Protein 6VH6 (pdb70)

B-factor: mean 23.19, std 15.17, range [7.96, 143.19]

Nearest PDB structures (foldseek):
  6npp-assembly1_B  TM=1.007E+00  e=9.988E-30  Human herpesvirus 4 strain B95-8
  5t7x-assembly1_A  TM=9.954E-01  e=1.653E-27  Human herpesvirus 4 strain B95-8
  6pw2-assembly1_A  TM=9.905E-01  e=1.150E-26  Human herpesvirus 4 strain B95-8
  7u1t-assembly1_C  TM=9.804E-01  e=1.432E-25  Human herpesvirus 4 strain B95-8
  8dlf-assembly1_D  TM=9.281E-01  e=2.805E-24  Human herpesvirus 4 strain B95-8

Secondary structure (DSSP, 8-state):
----TTS---HHHHHHHHHHHHHTT-------SS--EEEEEEEEES-HHHHHHHHHHHHHH-TT-EEPPPEEEEPSSSPPP-SS-GGG-EEEEEEEEEEES-HHHHHHHHHHHHHHHTTS-TTGGGEEEEEEEEEEEE---/--HHHHHHHHHHHHHHTT-------SS--EEEEEEEEES-HHHHHHHHHHHHHH-TT-EEPPPEEEEP-PPSSS-PPPPTT-EEEEEEEEEEES-HHHHHHHHHHHHHHHTTS-TTGGGEEEEEEEEEEEE---

InterPro domains:
  IPR004186 Epstein Barr virus nuclear antigen-1, DNA-binding [PF02905] (461-606)
  IPR035975 E2/EBNA1, C-terminal [SSF54957] (461-607)
  IPR037007 Epstein Barr virus nuclear antigen-1, DNA-binding domain superfamily [G3DSA:3.30.70.390] (459-607)

Foldseek 3Di:
DDADPPGHDDLLQVLLVLLLVLCVVDPDDFADPVRFQWKKKKKKFFAPVLVVSNVSSCVVNDVQKDKDDKDFDADDPPGDDDPDDRRPDTDRMIIMMITTHDQVVNVSSQVSLQVVQCPPDGPSNVMHMDMDGDPVTDDDD/DCCLLQVLLVLLLVLLVVDDDDFADPVRFQWKKKKKKFFALVLQVSNVSSCVVNPVQKDKDRKDFDADDADDDDDDGDDRPHTDRMIIMMITTRDLVVRVSSQVSLQVRQCVDDGPSNVMHMDMGGDPVTDPDD

Organism: Epstein-Barr virus (strain B95-8) (NCBI:txid10377)

CATH classification: 3.30.70.390

Solvent-accessible surface area: 12860 Å² total; per-residue (Å²): 155,138,112,22,182,74,50,74,32,63,144,30,63,59,9,1,88,19,0,100,66,36,5,68,190,40,175,40,119,61,72,47,154,130,20,64,10,36,0,0,0,0,0,8,12,29,41,134,94,8,0,90,18,0,24,86,0,0,10,90,10,0,83,59,0,3,0,0,20,36,15,99,0,0,47,2,173,85,38,19,139,32,147,64,38,17,7,0,51,62,4,155,40,13,0,0,0,0,0,1,5,13,98,78,2,0,62,21,0,24,62,5,0,91,66,14,7,137,102,63,103,70,58,21,51,85,10,10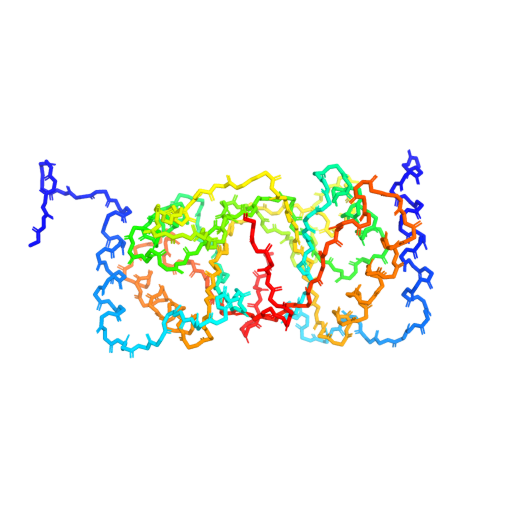8,8,1,8,0,27,4,76,94,8,4,90,13,75,136,62,86,133,33,75,102,38,0,97,20,0,101,42,43,4,69,177,38,164,45,124,60,68,50,149,136,27,65,14,55,0,0,0,0,0,8,12,29,35,120,96,12,0,82,26,6,14,42,0,0,3,59,6,0,83,57,0,24,0,0,21,39,13,75,0,0,51,1,96,36,133,60,152,41,123,74,17,35,16,57,135,77,3,152,38,5,0,0,0,0,0,0,23,16,80,100,3,0,63,27,0,25,64,5,0,90,67,20,8,141,97,93,110,70,61,35,50,83,10,113,8,2,0,0,30,6,91,91,6,2,77,18,74

Radius of gyration: 19.06 Å; Cα contacts (8 Å, |Δi|>4): 683; chains: 2; bounding box: 33×53×49 Å

Sequence (275 aa):
SHMGQGGSSNPKFEENIAEGLRALLARSHVERTTDEGTWVAGVVFVYGGSKTSSLYNLRRRGTALAIPQCRLTPLSRLPFGMAPGPGPQPGPLRESIVCYFMMVFLLQTHIFAEVLKDAIKDLVMTKPAPTCNIRRVVTVCSSFDDGVDLPSNPKFENIAEGLLRALLARSHVERTTDEGTWVAGVVFVYGGSKTTSLLYNLRRGTALAIPQCRLTPLSRRLPFGMAPGPGPQPGPLRESIVCYFMMVFLQTHIFAEEVLKDAIKDLVMMTKPAPTCNIRRVTVCCSSFDDGVDLP

Structure (mmCIF, N/CA/C/O backbone):
data_6VH6
#
_entry.id   6VH6
#
_cell.length_a   59.516
_cell.length_b   68.344
_cell.length_c   69.687
_cell.angle_alpha   90.000
_cell.angle_beta   90.000
_cell.angle_gamma   90.000
#
_symmetry.space_group_name_H-M   'P 21 21 21'
#
loop_
_entity.id
_entity.type
_entity.pdbx_description
1 polymer 'Epstein-Barr nuclear antigen 1'
2 non-polymer 4-hydroxy-6-methyl-2H-1-benzopyran-2-one
3 water water
#
loop_
_atom_site.group_PDB
_atom_site.id
_atom_site.type_symbol
_atom_site.label_atom_id
_atom_site.label_alt_id
_atom_site.label_comp_id
_atom_site.label_asym_id
_atom_site.label_entity_id
_atom_site.label_seq_id
_atom_site.pdbx_PDB_ins_code
_atom_site.Cartn_x
_atom_site.Cartn_y
_atom_site.Cartn_z
_atom_site.occupancy
_atom_site.B_iso_or_equiv
_atom_site.auth_seq_id
_atom_site.auth_comp_id
_atom_site.auth_asym_id
_atom_site.auth_atom_id
_atom_site.pdbx_PDB_model_num
ATOM 1 N N . SER A 1 2 ? -8.07800 9.63000 21.20400 1.000 33.16000 467 SER A N 1
ATOM 2 C CA . SER A 1 2 ? -8.51600 8.74300 20.12400 1.000 39.81000 467 SER A CA 1
ATOM 3 C C . SER A 1 2 ? -10.04100 8.71600 20.03900 1.000 54.62000 467 SER A C 1
ATOM 4 O O . SER A 1 2 ? -10.73000 9.06000 21.00300 1.000 55.92000 467 SER A O 1
ATOM 11 N N . HIS A 1 3 ? -10.57200 8.28800 18.89300 1.000 77.10661 468 HIS A N 1
ATOM 12 C CA . HIS A 1 3 ? -12.01700 8.29600 18.69900 1.000 51.75357 468 HIS A CA 1
ATOM 13 C C . HIS A 1 3 ? -12.69200 7.26300 19.59500 1.000 50.10864 468 HIS A C 1
ATOM 14 O O . HIS A 1 3 ? -12.16400 6.16900 19.81300 1.000 29.89569 468 HIS A O 1
ATOM 28 N N . MET A 1 4 ? -13.88500 7.60600 20.08300 1.000 40.24167 469 MET A N 1
ATOM 29 C CA . MET A 1 4 ? -14.67800 6.73200 20.93500 1.000 43.99212 469 MET A CA 1
ATOM 30 C C . MET A 1 4 ? -16.10400 6.69500 20.40400 1.000 33.63298 469 MET A C 1
ATOM 31 O O . MET A 1 4 ? -16.72000 7.74000 20.18200 1.000 28.65344 469 MET A O 1
ATOM 45 N N . GLY A 1 5 ? -16.61400 5.49700 20.17000 1.000 21.78945 470 GLY A N 1
ATOM 46 C CA . GLY A 1 5 ? -17.97300 5.33100 19.70600 1.000 20.04714 470 GLY A CA 1
ATOM 47 C C . GLY A 1 5 ? -18.99800 5.62300 20.79900 1.000 18.28114 470 GLY A C 1
ATOM 48 O O . GLY A 1 5 ? -18.68400 5.89200 21.95700 1.000 20.25506 470 GLY A O 1
ATOM 52 N N . GLN A 1 6 ? -20.26300 5.49800 20.40900 1.000 18.58118 471 GLN A N 1
ATOM 53 C CA . GLN A 1 6 ? -21.37100 5.80600 21.30400 1.000 20.81565 471 GLN A CA 1
ATOM 54 C C . GLN A 1 6 ? -21.28000 4.96000 22.56000 1.000 18.13639 471 GLN A C 1
ATOM 55 O O . GLN A 1 6 ? -21.10700 3.74300 22.50700 1.000 17.24154 471 GLN A O 1
ATOM 69 N N . GLY A 1 7 ? -21.40100 5.61200 23.69800 1.000 17.43630 472 GLY A N 1
ATOM 70 C CA . GLY A 1 7 ? -21.35100 4.86700 24.92800 1.000 17.28102 472 GLY A CA 1
ATOM 71 C C . GLY A 1 7 ? -19.96800 4.49900 25.40800 1.000 17.67317 472 GLY A C 1
ATOM 72 O O . GLY A 1 7 ? -19.85300 3.75100 26.38200 1.000 20.12610 472 GLY A O 1
ATOM 76 N N . GLY A 1 8 ? -18.91000 4.97700 24.75900 1.000 18.23377 473 GLY A N 1
ATOM 77 C CA . GLY A 1 8 ? -17.58400 4.82700 25.32200 1.000 19.58130 473 GLY A CA 1
ATOM 78 C C . GLY A 1 8 ? -16.86000 3.56500 24.92300 1.000 25.36620 473 GLY A C 1
ATOM 79 O O . GLY A 1 8 ? -15.96500 3.11700 25.65400 1.000 25.23987 473 GLY A O 1
ATOM 83 N N A SER A 1 9 ? -17.22000 2.96700 23.79800 0.630 21.69734 474 SER A N 1
ATOM 84 N N B SER A 1 9 ? -17.21400 2.97500 23.78800 0.370 25.53990 474 SER A N 1
ATOM 85 C CA A SER A 1 9 ? -16.54100 1.76800 23.33700 0.630 28.50605 474 SER A CA 1
ATOM 86 C CA B SER A 1 9 ? -16.57300 1.75300 23.33200 0.370 29.59565 474 SER A CA 1
ATOM 87 C C A SER A 1 9 ? -16.53700 1.76100 21.81900 0.630 23.11067 474 SER A C 1
ATOM 88 C C B SER A 1 9 ? -16.55100 1.75000 21.81300 0.370 23.73706 474 SER A C 1
ATOM 89 O O A SER A 1 9 ? -17.35100 2.42100 21.17100 0.630 21.57364 474 SER A O 1
ATOM 90 O O B SER A 1 9 ? -17.36500 2.40400 21.15600 0.370 19.91555 474 SER A O 1
ATOM 105 N N . ASN A 1 10 ? -15.60200 1.00600 21.26200 1.000 20.46035 475 ASN A N 1
ATOM 106 C CA . ASN A 1 10 ? -15.52900 0.76300 19.83000 1.000 18.79962 475 ASN A CA 1
ATOM 107 C C . ASN A 1 10 ? -15.70900 -0.72200 19.54700 1.000 18.61802 475 ASN A C 1
ATOM 108 O O . ASN A 1 10 ? -15.40300 -1.56700 20.39600 1.000 20.76828 475 ASN A O 1
ATOM 119 N N . PRO A 1 11 ? -16.11300 -1.07700 18.31900 1.000 17.82319 476 PRO A N 1
ATOM 120 C CA . PRO A 1 11 ? -16.14200 -2.49200 17.93600 1.000 18.76541 476 PRO A CA 1
ATOM 121 C C . PRO A 1 11 ? -14.75800 -3.11000 18.00200 1.000 16.02824 476 PRO A C 1
ATOM 122 O O . PRO A 1 11 ? -13.73500 -2.44500 17.79900 1.000 15.60450 476 PRO A O 1
ATOM 133 N N . LYS A 1 12 ? -14.73100 -4.42200 18.23800 1.000 16.97835 477 LYS A N 1
ATOM 134 C CA . LYS A 1 12 ? -13.45400 -5.09900 18.37600 1.000 16.07035 477 LYS A CA 1
ATOM 135 C C . LYS A 1 12 ? -12.60000 -4.92500 17.12900 1.000 13.64637 477 LYS A C 1
ATOM 136 O O . LYS A 1 12 ? -11.38100 -4.76300 17.23500 1.000 12.95682 477 LYS A O 1
ATOM 155 N N . PHE A 1 13 ? -13.20500 -4.96500 15.93300 1.000 14.74650 478 PHE A N 1
ATOM 156 C CA . PHE A 1 13 ? -12.38700 -4.86400 14.72900 1.000 15.34394 478 PHE A CA 1
ATOM 157 C C . PHE A 1 13 ? -11.76200 -3.48400 14.59200 1.000 12.53045 478 PHE A C 1
ATOM 158 O O . PHE A 1 13 ? -10.66200 -3.35200 14.03400 1.000 13.06472 478 PHE A O 1
ATOM 175 N N A GLU A 1 14 ? -12.41400 -2.44300 15.11600 0.670 14.10169 479 GLU A N 1
ATOM 176 N N B GLU A 1 14 ? -12.43600 -2.45100 15.10400 0.330 13.63321 479 GLU A N 1
ATOM 177 C CA A GLU A 1 14 ? -11.81500 -1.11300 15.05800 0.670 13.65427 479 GLU A CA 1
ATOM 178 C CA B GLU A 1 14 ? -11.87300 -1.10600 15.08700 0.330 13.60163 479 GLU A CA 1
ATOM 179 C C A GLU A 1 14 ? -10.66300 -1.00300 16.03900 0.670 13.56215 479 GLU A C 1
ATOM 180 C C B GLU A 1 14 ? -10.68900 -1.00400 16.03400 0.330 12.74363 479 GLU A C 1
ATOM 181 O O A GLU A 1 14 ? -9.65100 -0.36200 15.74500 0.670 14.10432 479 GLU A O 1
ATOM 182 O O B GLU A 1 14 ? -9.68100 -0.36600 15.71100 0.330 13.46214 479 GLU A O 1
ATOM 205 N N . ASN A 1 15 ? -10.79500 -1.62600 17.21200 1.000 13.00156 480 ASN A N 1
ATOM 206 C CA . ASN A 1 15 ? -9.68700 -1.62100 18.15800 1.000 12.64099 480 ASN A CA 1
ATOM 207 C C . ASN A 1 15 ? -8.50900 -2.44300 17.63600 1.000 12.92787 480 ASN A C 1
ATOM 208 O O . ASN A 1 15 ? -7.35000 -2.05500 17.83900 1.000 13.79376 480 ASN A O 1
ATOM 219 N N . ILE A 1 16 ? -8.76300 -3.53300 16.92100 1.000 12.28305 481 ILE A N 1
ATOM 220 C CA . ILE A 1 16 ? -7.67400 -4.25400 16.26700 1.000 11.73299 481 ILE A CA 1
ATOM 221 C C . ILE A 1 16 ? -6.97400 -3.35000 15.26800 1.000 13.19369 481 ILE A C 1
ATOM 222 O O . ILE A 1 16 ? -5.73500 -3.30800 15.20600 1.000 12.33832 481 ILE A O 1
ATOM 238 N N . ALA A 1 17 ? -7.74500 -2.64500 14.43600 1.000 12.87786 482 ALA A N 1
ATOM 239 C CA . ALA A 1 17 ? -7.12300 -1.77600 13.44000 1.000 13.46477 482 ALA A CA 1
ATOM 240 C C . ALA A 1 17 ? -6.20700 -0.76400 14.11300 1.000 14.01747 482 ALA A C 1
ATOM 241 O O . ALA A 1 17 ? -5.09400 -0.49800 13.62900 1.000 13.62795 482 ALA A O 1
ATOM 248 N N . GLU A 1 18 ? -6.67700 -0.14700 15.19600 1.000 12.66731 483 GLU A N 1
ATOM 249 C CA . GLU A 1 18 ? -5.86800 0.85100 15.88500 1.000 15.41764 483 GLU A CA 1
ATOM 250 C C . GLU A 1 18 ? -4.61500 0.22700 16.47300 1.000 14.28856 483 GLU A C 1
ATOM 251 O O . GLU A 1 18 ? -3.53000 0.82500 16.42700 1.000 15.93086 483 GLU A O 1
ATOM 263 N N . GLY A 1 19 ? -4.75100 -0.96300 17.05300 1.000 13.45424 484 GLY A N 1
ATOM 264 C CA . GLY A 1 19 ? -3.60200 -1.63700 17.62000 1.000 14.41225 484 GLY A CA 1
ATOM 265 C C . GLY A 1 19 ? -2.58100 -1.97800 16.56100 1.000 13.34107 484 GLY A C 1
ATOM 266 O O . GLY A 1 19 ? -1.37500 -1.77200 16.75100 1.000 14.64123 484 GLY A O 1
ATOM 270 N N . LEU A 1 20 ? -3.04700 -2.45100 15.41000 1.000 12.95155 485 LEU A N 1
ATOM 271 C CA . LEU A 1 20 ? -2.12700 -2.77100 14.32400 1.000 14.26487 485 LEU A CA 1
ATOM 272 C C . LEU A 1 20 ? -1.44800 -1.51300 13.80900 1.000 14.12275 485 LEU A C 1
ATOM 273 O O . LEU A 1 20 ? -0.23400 -1.50800 13.56800 1.000 14.44121 485 LEU A O 1
ATOM 289 N N . ARG A 1 21 ? -2.20200 -0.42500 13.65500 1.000 15.54660 486 ARG A N 1
ATOM 290 C CA . ARG A 1 21 ? -1.60000 0.82000 13.20100 1.000 16.54935 486 ARG A CA 1
ATOM 291 C C . ARG A 1 21 ? -0.47700 1.24500 14.12400 1.000 16.12299 486 ARG A C 1
ATOM 292 O O . ARG A 1 21 ? 0.59200 1.66800 13.66500 1.000 16.98362 486 ARG A O 1
ATOM 313 N N . ALA A 1 22 ? -0.70000 1.15900 15.42900 1.000 14.37014 487 ALA A N 1
ATOM 314 C CA . ALA A 1 22 ? 0.32100 1.58300 16.37300 1.000 15.81505 487 ALA A CA 1
ATOM 315 C C . ALA A 1 22 ? 1.57200 0.72400 16.25200 1.000 15.67556 487 ALA A C 1
ATOM 316 O O . ALA A 1 22 ? 2.69600 1.24800 16.26600 1.000 18.18376 487 ALA A O 1
ATOM 323 N N . LEU A 1 23 ? 1.40800 -0.59200 16.15000 1.000 13.30686 488 LEU A N 1
ATOM 324 C CA . LEU A 1 23 ? 2.56700 -1.47600 16.04200 1.000 11.98038 488 LEU A CA 1
ATOM 325 C C . LEU A 1 23 ? 3.28800 -1.27600 14.72500 1.000 14.77282 488 LEU A C 1
ATOM 326 O O . LEU A 1 23 ? 4.52700 -1.24300 14.68900 1.000 14.60438 488 LEU A O 1
ATOM 342 N N . LEU A 1 24 ? 2.54000 -1.15200 13.62900 1.000 15.00706 489 LEU A N 1
ATOM 343 C CA . LEU A 1 24 ? 3.17300 -1.02300 12.32400 1.000 16.63884 489 LEU A CA 1
ATOM 344 C C . LEU A 1 24 ? 3.89400 0.30400 12.18500 1.000 16.94677 489 LEU A C 1
ATOM 345 O O . LEU A 1 24 ? 4.85800 0.39800 11.41200 1.000 18.19692 489 LEU A O 1
ATOM 361 N N . ALA A 1 25 ? 3.46300 1.33000 12.92600 1.000 15.73083 490 ALA A N 1
ATOM 362 C CA . ALA A 1 25 ? 4.08700 2.63400 12.80700 1.000 20.48930 490 ALA A CA 1
ATOM 363 C C . ALA A 1 25 ? 5.53000 2.60200 13.27400 1.000 22.63429 490 ALA A C 1
ATOM 364 O O . ALA A 1 25 ? 6.28900 3.53200 12.98300 1.000 23.47913 490 ALA A O 1
ATOM 371 N N . ARG A 1 26 ? 5.91800 1.56700 14.01100 1.000 18.06269 491 ARG A N 1
ATOM 372 C CA . ARG A 1 26 ? 7.28800 1.43800 14.47000 1.000 19.38390 491 ARG A CA 1
ATOM 373 C C . ARG A 1 26 ? 8.24500 0.98700 13.37700 1.000 20.59721 491 ARG A C 1
ATOM 374 O O . ARG A 1 26 ? 9.46200 1.09400 13.56600 1.000 22.39479 491 ARG A O 1
ATOM 395 N N . SER A 1 27 ? 7.73900 0.49000 12.25000 1.000 17.60211 492 SER A N 1
ATOM 396 C CA . SER A 1 27 ? 8.56500 -0.11800 11.21000 1.000 18.08901 492 SER A CA 1
ATOM 397 C C . SER A 1 27 ? 8.28800 0.54400 9.86900 1.000 21.02884 492 SER A C 1
ATOM 398 O O . SER A 1 27 ? 7.26500 0.26100 9.23100 1.000 24.95299 492 SER A O 1
ATOM 406 N N . HIS A 1 28 ? 9.24300 1.33300 9.39200 1.000 19.04176 493 HIS A N 1
ATOM 407 C CA . HIS A 1 28 ? 9.09400 2.08600 8.14600 1.000 19.37601 493 HIS A CA 1
ATOM 408 C C . HIS A 1 28 ? 9.65400 1.27500 6.97800 1.000 18.66276 493 HIS A C 1
ATOM 409 O O . HIS A 1 28 ? 10.66600 1.63900 6.37400 1.000 22.20266 493 HIS A O 1
ATOM 423 N N . VAL A 1 29 ? 9.02400 0.16100 6.69100 1.000 17.84688 494 VAL A N 1
ATOM 424 C CA . VAL A 1 29 ? 9.50400 -0.74500 5.66100 1.000 17.02046 494 VAL A CA 1
ATOM 425 C C . VAL A 1 29 ? 8.64600 -0.59600 4.41400 1.000 16.84939 494 VAL A C 1
ATOM 426 O O . VAL A 1 29 ? 7.49900 -0.14100 4.45700 1.000 18.94174 494 VAL A O 1
ATOM 439 N N . GLU A 1 30 ? 9.19800 -1.01800 3.28100 1.000 17.37314 495 GLU A N 1
ATOM 440 C CA . GLU A 1 30 ? 8.45200 -0.98200 2.03000 1.000 18.09164 495 GLU A CA 1
ATOM 441 C C . GLU A 1 30 ? 7.25700 -1.91700 2.08500 1.000 15.17814 495 GLU A C 1
ATOM 442 O O . GLU A 1 30 ? 7.37800 -3.06900 2.51000 1.000 14.58070 495 GLU A O 1
ATOM 454 N N . ARG A 1 31 ? 6.10900 -1.42600 1.62400 1.000 15.77294 496 ARG A N 1
ATOM 455 C CA . ARG A 1 31 ? 4.91300 -2.22700 1.51800 1.000 14.59649 496 ARG A CA 1
ATOM 456 C C . ARG A 1 31 ? 4.56100 -2.55900 0.08400 1.000 15.27552 496 ARG A C 1
ATOM 457 O O . ARG A 1 31 ? 3.71200 -3.42500 -0.13900 1.000 17.26786 496 ARG A O 1
ATOM 478 N N . THR A 1 32 ? 5.14300 -1.87400 -0.87700 1.000 15.43343 497 THR A N 1
ATOM 479 C CA . THR A 1 32 ? 4.83800 -2.06800 -2.28400 1.000 16.15457 497 THR A CA 1
ATOM 480 C C . THR A 1 32 ? 6.13900 -2.07900 -3.06600 1.000 16.82570 497 THR A C 1
ATOM 481 O O . THR A 1 32 ? 7.18900 -1.65200 -2.57100 1.000 18.84700 497 THR A O 1
ATOM 492 N N . THR A 1 33 ? 6.05000 -2.55800 -4.30500 1.000 17.17311 498 THR A N 1
ATOM 493 C CA . THR A 1 33 ? 7.15900 -2.55900 -5.24800 1.000 18.70224 498 THR A CA 1
ATOM 494 C C . THR A 1 33 ? 6.66500 -2.00500 -6.57100 1.000 23.22647 498 THR A C 1
ATOM 495 O O . THR A 1 33 ? 5.46200 -2.00400 -6.85600 1.000 21.00778 498 THR A O 1
ATOM 506 N N . ASP A 1 34 ? 7.61700 -1.59000 -7.40900 1.000 28.01389 499 ASP A N 1
ATOM 507 C CA . ASP A 1 34 ? 7.26100 -1.13500 -8.74800 1.000 29.02453 499 ASP A CA 1
ATOM 508 C C . ASP A 1 34 ? 6.61800 -2.25500 -9.55300 1.000 26.85848 499 ASP A C 1
ATOM 509 O O . ASP A 1 34 ? 5.72700 -2.00800 -10.37900 1.000 29.08243 499 ASP A O 1
ATOM 518 N N . GLU A 1 35 ? 7.09800 -3.48800 -9.35900 1.000 28.06652 500 GLU A N 1
ATOM 519 C CA . GLU A 1 35 ? 6.56500 -4.61400 -10.11200 1.000 32.85920 500 GLU A CA 1
ATOM 520 C C . GLU A 1 35 ? 5.13600 -4.92300 -9.70000 1.000 21.62365 500 GLU A C 1
ATOM 521 O O . GLU A 1 35 ? 4.36900 -5.45200 -10.50500 1.000 22.31583 500 GLU A O 1
ATOM 533 N N . GLY A 1 36 ? 4.78200 -4.63700 -8.44600 1.000 20.86829 501 GLY A N 1
ATOM 534 C CA . GLY A 1 36 ? 3.41700 -4.79900 -7.98100 1.000 20.64984 501 GLY A CA 1
ATOM 535 C C . GLY A 1 36 ? 2.98700 -6.23100 -7.82000 1.000 19.98134 501 GLY A C 1
ATOM 536 O O . GLY A 1 36 ? 1.78400 -6.51400 -7.81300 1.000 28.24812 501 GLY A O 1
ATOM 540 N N . THR A 1 37 ? 3.92800 -7.14300 -7.69200 1.000 16.37038 502 THR A N 1
ATOM 541 C CA . THR A 1 37 ? 3.60900 -8.56000 -7.61600 1.000 16.53093 502 THR A CA 1
ATOM 542 C C . THR A 1 37 ? 3.38500 -9.01300 -6.17300 1.000 14.27540 502 THR A C 1
ATOM 543 O O . THR A 1 37 ? 3.97300 -8.47400 -5.23000 1.000 16.63884 502 THR A O 1
ATOM 554 N N . TRP A 1 38 ? 2.53800 -10.02800 -6.02600 1.000 13.13315 503 TRP A N 1
ATOM 555 C CA . TRP A 1 38 ? 2.08900 -10.53300 -4.72800 1.000 11.49348 503 TRP A CA 1
ATOM 556 C C . TRP A 1 38 ? 2.94100 -11.75700 -4.43400 1.000 11.22766 503 TRP A C 1
ATOM 557 O O . TRP A 1 38 ? 2.59500 -12.88000 -4.78500 1.000 14.78072 503 TRP A O 1
ATOM 578 N N . VAL A 1 39 ? 4.06800 -11.53000 -3.77700 1.000 11.63034 504 VAL A N 1
ATOM 579 C CA . VAL A 1 39 ? 5.09000 -12.55800 -3.60100 1.000 12.98840 504 VAL A CA 1
ATOM 580 C C . VAL A 1 39 ? 5.16500 -13.08000 -2.18700 1.000 11.46453 504 VAL A C 1
ATOM 581 O O . VAL A 1 39 ? 5.87700 -14.06600 -1.93900 1.000 12.21199 504 VAL A O 1
ATOM 594 N N . ALA A 1 40 ? 4.49800 -12.42700 -1.24100 1.000 10.91183 505 ALA A N 1
ATOM 595 C CA . ALA A 1 40 ? 4.60900 -12.77700 0.15800 1.000 11.78562 505 ALA A CA 1
ATOM 596 C C . ALA A 1 40 ? 3.22000 -12.79600 0.76600 1.000 10.28544 505 ALA A C 1
ATOM 597 O O . ALA A 1 40 ? 2.23700 -12.33200 0.18200 1.000 10.64865 505 ALA A O 1
ATOM 604 N N . GLY A 1 41 ? 3.15400 -13.28600 1.99300 1.000 12.20673 506 GLY A N 1
ATOM 605 C CA . GLY A 1 41 ? 1.88500 -13.28500 2.68300 1.000 12.30411 506 GLY A CA 1
ATOM 606 C C . GLY A 1 41 ? 2.05300 -13.62500 4.14300 1.000 9.74591 506 GLY A C 1
ATOM 607 O O . GLY A 1 41 ? 3.14000 -13.91100 4.61200 1.000 10.94079 506 GLY A O 1
ATOM 611 N N A VAL A 1 42 ? 0.90400 -13.58900 4.81000 0.460 10.56706 507 VAL A N 1
ATOM 612 N N B VAL A 1 42 ? 0.93600 -13.50800 4.86300 0.540 9.80644 507 VAL A N 1
ATOM 613 C CA A VAL A 1 42 ? 0.74200 -14.02600 6.18200 0.460 9.36691 507 VAL A CA 1
ATOM 614 C CA B VAL A 1 42 ? 0.83500 -14.06900 6.20500 0.540 10.36440 507 VAL A CA 1
ATOM 615 C C A VAL A 1 42 ? -0.42100 -15.00700 6.16400 0.460 8.97476 507 VAL A C 1
ATOM 616 C C B VAL A 1 42 ? -0.40600 -14.94000 6.27600 0.540 10.78287 507 VAL A C 1
ATOM 617 O O A VAL A 1 42 ? -1.41600 -14.80300 5.45300 0.460 10.61706 507 VAL A O 1
ATOM 618 O O B VAL A 1 42 ? -1.50600 -14.50700 5.90300 0.540 9.86960 507 VAL A O 1
ATOM 643 N N . PHE A 1 43 ? -0.22600 -16.12600 6.83800 1.000 9.40639 508 PHE A N 1
ATOM 644 C CA . PHE A 1 43 ? -1.23900 -17.15700 6.96300 1.000 9.85644 508 PHE A CA 1
ATOM 645 C C . PHE A 1 43 ? -1.65600 -17.17800 8.42900 1.000 9.67748 508 PHE A C 1
ATOM 646 O O . PHE A 1 43 ? -0.82300 -17.40700 9.30800 1.000 10.18280 508 PHE A O 1
ATOM 663 N N . VAL A 1 44 ? -2.94700 -16.90500 8.68400 1.000 8.92739 509 VAL A N 1
ATOM 664 C CA . VAL A 1 44 ? -3.46500 -16.62100 10.02000 1.000 8.68525 509 VAL A CA 1
ATOM 665 C C . VAL A 1 44 ? -4.52700 -17.66100 10.32000 1.000 11.03290 509 VAL A C 1
ATOM 666 O O . VAL A 1 44 ? -5.40400 -17.89400 9.49000 1.000 10.04068 509 VAL A O 1
ATOM 679 N N . TYR A 1 45 ? -4.44200 -18.30700 11.48800 1.000 9.52483 510 TYR A N 1
ATOM 680 C CA . TYR A 1 45 ? -5.32800 -19.43300 11.74100 1.000 9.26953 510 TYR A CA 1
ATOM 681 C C . TYR A 1 45 ? -5.56500 -19.62900 13.23200 1.000 10.71707 510 TYR A C 1
ATOM 682 O O . TYR A 1 45 ? -4.83700 -19.12400 14.08300 1.000 11.18555 510 TYR A O 1
ATOM 700 N N . GLY A 1 46 ? -6.57700 -20.43500 13.52900 1.000 11.67772 511 GLY A N 1
ATOM 701 C CA . GLY A 1 46 ? -6.85700 -20.78300 14.89700 1.000 13.31212 511 GLY A CA 1
ATOM 702 C C . GLY A 1 46 ? -7.67800 -19.71700 15.59000 1.000 12.93050 511 GLY A C 1
ATOM 703 O O . GLY A 1 46 ? -8.34400 -18.88400 14.97900 1.000 17.53631 511 GLY A O 1
ATOM 707 N N . GLY A 1 47 ? -7.62000 -19.75200 16.91600 1.000 14.21223 512 GLY A N 1
ATOM 708 C CA . GLY A 1 47 ? -8.48000 -18.90400 17.71400 1.000 16.79149 512 GLY A CA 1
ATOM 709 C C . GLY A 1 47 ? -9.91000 -19.40000 17.72800 1.000 17.91794 512 GLY A C 1
ATOM 710 O O . GLY A 1 47 ? -10.26500 -20.34200 18.44600 1.000 22.45006 512 GLY A O 1
ATOM 714 N N . SER A 1 48 ? -10.75200 -18.71500 16.98300 1.000 15.78874 513 SER A N 1
ATOM 715 C CA . SER A 1 48 ? -12.15100 -19.04400 16.77700 1.000 15.66504 513 SER A CA 1
ATOM 716 C C . SER A 1 48 ? -12.56800 -18.28500 15.52900 1.000 15.10707 513 SER A C 1
ATOM 717 O O . SER A 1 48 ? -11.90500 -17.32500 15.11100 1.000 14.20170 513 SER A O 1
ATOM 725 N N . LYS A 1 49 ? -13.69300 -18.69500 14.95500 1.000 15.26762 514 LYS A N 1
ATOM 726 C CA . LYS A 1 49 ? -14.16400 -18.00700 13.75800 1.000 16.79412 514 LYS A CA 1
ATOM 727 C C . LYS A 1 49 ? -14.38700 -16.52000 14.02700 1.000 15.93349 514 LYS A C 1
ATOM 728 O O . LYS A 1 49 ? -13.97200 -15.67300 13.23200 1.000 14.38594 514 LYS A O 1
ATOM 747 N N . THR A 1 50 ? -15.00800 -16.19000 15.16100 1.000 14.97285 515 THR A N 1
ATOM 748 C CA . THR A 1 50 ? -15.31800 -14.79900 15.46600 1.000 16.39407 515 THR A CA 1
ATOM 749 C C . THR A 1 50 ? -14.04400 -13.99900 15.70300 1.000 14.78862 515 THR A C 1
ATOM 750 O O . THR A 1 50 ? -13.93100 -12.85000 15.25400 1.000 14.17012 515 THR A O 1
ATOM 761 N N A SER A 1 51 ? -13.06500 -14.59100 16.39100 0.420 14.08853 516 SER A N 1
ATOM 762 N N B SER A 1 51 ? -13.04600 -14.58700 16.36300 0.580 13.24896 516 SER A N 1
ATOM 763 C CA A SER A 1 51 ? -11.81100 -13.88200 16.63400 0.420 14.50700 516 SER A CA 1
ATOM 764 C CA B SER A 1 51 ? -11.83700 -13.80500 16.61100 0.580 13.79902 516 SER A CA 1
ATOM 765 C C A SER A 1 51 ? -11.10400 -13.58000 15.32500 0.420 13.28580 516 SER A C 1
ATOM 766 C C B SER A 1 51 ? -11.05900 -13.57700 15.32600 0.580 13.71217 516 SER A C 1
ATOM 767 O O A SER A 1 51 ? -10.62900 -12.46100 15.09800 0.420 12.28832 516 SER A O 1
ATOM 768 O O B SER A 1 51 ? -10.49400 -12.49700 15.11200 0.580 12.33306 516 SER A O 1
ATOM 783 N N . LEU A 1 52 ? -11.03300 -14.57300 14.43800 1.000 12.08566 517 LEU A N 1
ATOM 784 C CA . LEU A 1 52 ? -10.39000 -14.36900 13.14600 1.000 11.19082 517 LEU A CA 1
ATOM 785 C C . LEU A 1 52 ? -11.17000 -13.37900 12.30300 1.000 11.92511 517 LEU A C 1
ATOM 786 O O . LEU A 1 52 ? -10.58400 -12.57400 11.57700 1.000 11.43295 517 LEU A O 1
ATOM 802 N N . TYR A 1 53 ? -12.50200 -13.42400 12.38000 1.000 12.10145 518 TYR A N 1
ATOM 803 C CA . TYR A 1 53 ? -13.32500 -12.45800 11.65400 1.000 12.69626 518 TYR A CA 1
ATOM 804 C C . TYR A 1 53 ? -12.94600 -11.03200 12.04200 1.000 12.53835 518 TYR A C 1
ATOM 805 O O . TYR A 1 53 ? -12.79000 -10.15300 11.18000 1.000 13.45161 518 TYR A O 1
ATOM 823 N N . ASN A 1 54 ? -12.82400 -10.78000 13.34500 1.000 11.77246 519 ASN A N 1
ATOM 824 C CA . ASN A 1 54 ? -12.47100 -9.44800 13.82000 1.000 13.36213 519 ASN A CA 1
ATOM 825 C C . ASN A 1 54 ? -11.07200 -9.05800 13.39700 1.000 12.53308 519 ASN A C 1
ATOM 826 O O . ASN A 1 54 ? -10.83500 -7.91700 12.99600 1.000 12.71205 519 ASN A O 1
ATOM 837 N N . LEU A 1 55 ? -10.13100 -9.99900 13.44900 1.000 12.33306 520 LEU A N 1
ATOM 838 C CA . LEU A 1 55 ? -8.76400 -9.70300 13.03800 1.000 10.39862 520 LEU A CA 1
ATOM 839 C C . LEU A 1 55 ? -8.69500 -9.40400 11.55200 1.000 11.78562 520 LEU A C 1
ATOM 840 O O . LEU A 1 55 ? -8.01000 -8.46500 11.13300 1.000 11.86195 520 LEU A O 1
ATOM 856 N N . ARG A 1 56 ? -9.40700 -10.18200 10.74300 1.000 10.63022 521 ARG A N 1
ATOM 857 C CA . ARG A 1 56 ? -9.41700 -9.95200 9.30600 1.000 10.30124 521 ARG A CA 1
ATOM 858 C C . ARG A 1 56 ? -9.98300 -8.58300 8.98000 1.000 11.45400 521 ARG A C 1
ATOM 859 O O . ARG A 1 56 ? -9.39900 -7.84100 8.17400 1.000 10.95131 521 ARG A O 1
ATOM 880 N N A ARG A 1 57 ? -11.11600 -8.23200 9.58200 0.410 10.82235 522 ARG A N 1
ATOM 881 N N B ARG A 1 57 ? -11.10100 -8.21900 9.60200 0.590 10.89341 522 ARG A N 1
ATOM 882 C CA A ARG A 1 57 ? -11.71200 -6.92700 9.33100 0.410 12.15146 522 ARG A CA 1
ATOM 883 C CA B ARG A 1 57 ? -11.71900 -6.92600 9.33000 0.590 12.02249 522 ARG A CA 1
ATOM 884 C C A ARG A 1 57 ? -10.77100 -5.81300 9.76300 0.410 12.96208 522 ARG A C 1
ATOM 885 C C B ARG A 1 57 ? -10.82800 -5.78600 9.79900 0.590 13.49372 522 ARG A C 1
ATOM 886 O O A ARG A 1 57 ? -10.59600 -4.82300 9.04500 0.410 13.79376 522 ARG A O 1
ATOM 887 O O B ARG A 1 57 ? -10.76200 -4.73800 9.14800 0.590 14.90968 522 ARG A O 1
ATOM 928 N N . GLY A 1 58 ? -10.13300 -5.96400 10.92200 1.000 12.28042 523 GLY A N 1
ATOM 929 C CA . GLY A 1 58 ? -9.26200 -4.90900 11.40900 1.000 12.93839 523 GLY A CA 1
ATOM 930 C C . GLY A 1 58 ? -7.99100 -4.77900 10.59400 1.000 13.42529 523 GLY A C 1
ATOM 931 O O . GLY A 1 58 ? -7.47900 -3.67200 10.40700 1.000 13.05683 523 GLY A O 1
ATOM 935 N N . THR A 1 59 ? -7.47800 -5.89700 10.07700 1.000 12.50676 524 THR A N 1
ATOM 936 C CA . THR A 1 59 ? -6.29200 -5.84900 9.22300 1.000 10.77761 524 THR A CA 1
ATOM 937 C C . THR A 1 59 ? -6.59100 -5.06900 7.95400 1.000 11.99091 524 THR A C 1
ATOM 938 O O . THR A 1 59 ? -5.79700 -4.23100 7.52100 1.000 12.56203 524 THR A O 1
ATOM 949 N N . ALA A 1 60 ? -7.74600 -5.33400 7.34300 1.000 11.46190 525 ALA A N 1
ATOM 950 C CA . ALA A 1 60 ? -8.14500 -4.60500 6.14600 1.000 11.22766 525 ALA A CA 1
ATOM 951 C C . ALA A 1 60 ? -8.23700 -3.11300 6.41000 1.000 14.28592 525 ALA A C 1
ATOM 952 O O . ALA A 1 60 ? -7.78400 -2.30300 5.59800 1.000 15.95191 525 ALA A O 1
ATOM 959 N N . LEU A 1 61 ? -8.81900 -2.73100 7.54300 1.000 13.34107 526 LEU A N 1
ATOM 960 C CA . LEU A 1 61 ? -8.97800 -1.31800 7.85800 1.000 15.75189 526 LEU A CA 1
ATOM 961 C C . LEU A 1 61 ? -7.63100 -0.65400 8.09700 1.000 16.20194 526 LEU A C 1
ATOM 962 O O . LEU A 1 61 ? -7.43700 0.52000 7.74000 1.000 19.23652 526 LEU A O 1
ATOM 978 N N . ALA A 1 62 ? -6.68200 -1.38800 8.67800 1.000 13.66480 527 ALA A N 1
ATOM 979 C CA . ALA A 1 62 ? -5.37500 -0.81800 8.98600 1.000 15.17024 527 ALA A CA 1
ATOM 980 C C . ALA A 1 62 ? -4.42600 -0.76800 7.80100 1.000 14.26224 527 ALA A C 1
ATOM 981 O O . ALA A 1 62 ? -3.50900 0.05200 7.82000 1.000 16.84676 527 ALA A O 1
ATOM 988 N N . ILE A 1 63 ? -4.58100 -1.63800 6.80700 1.000 12.43833 528 ILE A N 1
ATOM 989 C CA . ILE A 1 63 ? -3.55800 -1.84100 5.78600 1.000 13.30423 528 ILE A CA 1
ATOM 990 C C . ILE A 1 63 ? -4.18900 -1.83800 4.39600 1.000 13.18579 528 ILE A C 1
ATOM 991 O O . ILE A 1 63 ? -4.55600 -2.90300 3.86000 1.000 12.34359 528 ILE A O 1
ATOM 1007 N N . PRO A 1 64 ? -4.27300 -0.68700 3.74300 1.000 14.17275 529 PRO A N 1
ATOM 1008 C CA . PRO A 1 64 ? -4.86400 -0.67300 2.39600 1.000 13.09894 529 PRO A CA 1
ATOM 1009 C C . PRO A 1 64 ? -3.99600 -1.38400 1.37300 1.000 13.89114 529 PRO A C 1
ATOM 1010 O O . PRO A 1 64 ? -4.49900 -1.80200 0.32600 1.000 13.85692 529 PRO A O 1
ATOM 1021 N N . GLN A 1 65 ? -2.71600 -1.56800 1.66400 1.000 13.60426 530 GLN A N 1
ATOM 1022 C CA . GLN A 1 65 ? -1.76900 -2.13700 0.71700 1.000 13.84640 530 GLN A CA 1
ATOM 1023 C C . GLN A 1 65 ? -1.82100 -3.65500 0.64200 1.000 15.06496 530 GLN A C 1
ATOM 1024 O O . GLN A 1 65 ? -1.10800 -4.23500 -0.18500 1.000 19.52866 530 GLN A O 1
ATOM 1038 N N . CYS A 1 66 ? -2.61900 -4.31000 1.44900 1.000 12.47781 531 CYS A N 1
ATOM 1039 C CA . CYS A 1 66 ? -2.71900 -5.75800 1.43800 1.000 12.29621 531 CYS A CA 1
ATOM 1040 C C . CYS A 1 66 ? -4.02200 -6.18700 0.78100 1.000 10.40125 531 CYS A C 1
ATOM 1041 O O . CYS A 1 66 ? -4.89300 -5.35900 0.46200 1.000 10.69339 531 CYS A O 1
ATOM 1049 N N . ARG A 1 67 ? -4.12800 -7.50400 0.56200 1.000 9.91961 532 ARG A N 1
ATOM 1050 C CA . ARG A 1 67 ? -5.34500 -8.12600 0.03900 1.000 9.45903 532 ARG A CA 1
ATOM 1051 C C . ARG A 1 67 ? -5.59900 -9.37100 0.86100 1.000 9.11951 532 ARG A C 1
ATOM 1052 O O . ARG A 1 67 ? -4.64600 -10.04700 1.24000 1.000 11.30925 532 ARG A O 1
ATOM 1073 N N . LEU A 1 68 ? -6.85000 -9.68100 1.12700 1.000 8.47470 533 LEU A N 1
ATOM 1074 C CA . LEU A 1 68 ? -7.17700 -10.75400 2.05700 1.000 10.30387 533 LEU A CA 1
ATOM 1075 C C . LEU A 1 68 ? -8.11300 -11.77000 1.40500 1.000 10.12490 533 LEU A C 1
ATOM 1076 O O . LEU A 1 68 ? -9.02200 -11.40600 0.65000 1.000 11.03553 533 LEU A O 1
ATOM 1092 N N . THR A 1 69 ? -7.92800 -13.03100 1.73300 1.000 9.79591 534 THR A N 1
ATOM 1093 C CA . THR A 1 69 ? -8.93800 -14.01800 1.38500 1.000 9.88803 534 THR A CA 1
ATOM 1094 C C . THR A 1 69 ? -10.08900 -13.95100 2.38000 1.000 9.24848 534 THR A C 1
ATOM 1095 O O . THR A 1 69 ? -9.92400 -13.43800 3.48500 1.000 10.18280 534 THR A O 1
ATOM 1106 N N . PRO A 1 70 ? -11.22900 -14.55200 2.04300 1.000 10.24860 535 PRO A N 1
ATOM 1107 C CA . PRO A 1 70 ? -12.25100 -14.84300 3.04900 1.000 10.27228 535 PRO A CA 1
ATOM 1108 C C . PRO A 1 70 ? -11.72200 -15.77800 4.12400 1.000 10.27492 535 PRO A C 1
ATOM 1109 O O . PRO A 1 70 ? -10.66500 -16.40800 4.01800 1.000 11.56718 535 PRO A O 1
ATOM 1120 N N . LEU A 1 71 ? -12.50300 -15.88100 5.18900 1.000 10.68286 536 LEU A N 1
ATOM 1121 C CA . LEU A 1 71 ? -12.31800 -16.98000 6.12800 1.000 10.68286 536 LEU A CA 1
ATOM 1122 C C . LEU A 1 71 ? -12.63500 -18.31000 5.46700 1.000 11.65140 536 LEU A C 1
ATOM 1123 O O . LEU A 1 71 ? -13.60600 -18.43100 4.73300 1.000 12.78574 536 LEU A O 1
ATOM 1139 N N . SER A 1 72 ? -11.84700 -19.32100 5.80100 1.000 10.35914 537 SER A N 1
ATOM 1140 C CA . SER A 1 72 ? -12.10100 -20.67500 5.33900 1.000 11.19082 537 SER A CA 1
ATOM 1141 C C . SER A 1 72 ? -11.66300 -21.62700 6.44500 1.000 12.81206 537 SER A C 1
ATOM 1142 O O . SER A 1 72 ? -11.47900 -21.21800 7.59400 1.000 13.89640 537 SER A O 1
ATOM 1150 N N . ARG A 1 73 ? -11.57700 -22.92700 6.12500 1.000 12.55677 538 ARG A N 1
ATOM 1151 C CA . ARG A 1 73 ? -11.29400 -23.96100 7.12700 1.000 12.99630 538 ARG A CA 1
ATOM 1152 C C . ARG A 1 73 ? -10.04500 -24.74400 6.75500 1.000 11.62771 538 ARG A C 1
ATOM 1153 O O . ARG A 1 73 ? -9.72800 -24.94100 5.57100 1.000 12.05408 538 ARG A O 1
ATOM 1174 N N . LEU A 1 74 ? -9.35300 -25.17600 7.76000 1.000 11.43821 539 LEU A N 1
ATOM 1175 C CA . LEU A 1 74 ? -8.17700 -26.00400 7.58300 1.000 11.91459 539 LEU A CA 1
ATOM 1176 C C . LEU A 1 74 ? -8.53100 -27.48800 7.53800 1.000 10.76971 539 LEU A C 1
ATOM 1177 O O . LEU A 1 74 ? -9.43800 -27.93800 8.24500 1.000 12.41728 539 LEU A O 1
ATOM 1193 N N . PRO A 1 75 ? -7.77400 -28.26600 6.77200 1.000 10.97763 540 PRO A N 1
ATOM 1194 C CA . PRO A 1 75 ? -7.81100 -29.72300 6.90100 1.000 12.45939 540 PRO A CA 1
ATOM 1195 C C . PRO A 1 75 ? -7.06200 -30.15300 8.15800 1.000 11.17766 540 PRO A C 1
ATOM 1196 O O . PRO A 1 75 ? -6.43700 -29.35900 8.84500 1.000 12.26200 540 PRO A O 1
ATOM 1207 N N . PHE A 1 76 ? -7.18000 -31.43900 8.47400 1.000 13.36213 541 PHE A N 1
ATOM 1208 C CA . PHE A 1 76 ? -6.45800 -31.99000 9.60000 1.000 12.90418 541 PHE A CA 1
ATOM 1209 C C . PHE A 1 76 ? -4.99900 -32.27900 9.23800 1.000 14.32540 541 PHE A C 1
ATOM 1210 O O . PHE A 1 76 ? -4.62600 -32.37600 8.06300 1.000 16.35196 541 PHE A O 1
ATOM 1227 N N . GLY A 1 77 ? -4.17900 -32.45100 10.27400 1.000 14.28856 542 GLY A N 1
ATOM 1228 C CA . GLY A 1 77 ? -2.80900 -32.89900 10.10700 1.000 17.21522 542 GLY A CA 1
ATOM 1229 C C . GLY A 1 77 ? -2.72700 -34.41300 10.12200 1.000 16.29406 542 GLY A C 1
ATOM 1230 O O . GLY A 1 77 ? -3.37700 -35.08400 9.31500 1.000 17.79950 542 GLY A O 1
ATOM 1234 N N . MET A 1 78 ? -1.96700 -34.95400 11.06300 1.000 19.63920 543 MET A N 1
ATOM 1235 C CA . MET A 1 78 ? -1.86000 -36.39600 11.21500 1.000 18.36273 543 MET A CA 1
ATOM 1236 C C . MET A 1 78 ? -3.21100 -36.94500 11.66100 1.000 22.36321 543 MET A C 1
ATOM 1237 O O . MET A 1 78 ? -3.92100 -36.31800 12.44600 1.000 25.17670 543 MET A O 1
ATOM 1251 N N . ALA A 1 79 ? -3.57400 -38.11500 11.14200 1.000 22.59218 544 ALA A N 1
ATOM 1252 C CA . ALA A 1 79 ? -4.77900 -38.84900 11.53200 1.000 24.55294 544 ALA A CA 1
ATOM 1253 C C . ALA A 1 79 ? -6.05300 -38.01700 11.40300 1.000 27.78228 544 ALA A C 1
ATOM 1254 O O . ALA A 1 79 ? -6.67600 -37.65400 12.40900 1.000 27.80333 544 ALA A O 1
ATOM 1261 N N . PRO A 1 80 ? -6.49600 -37.72500 10.18800 1.000 23.29227 545 PRO A N 1
ATOM 1262 C CA . PRO A 1 80 ? -7.71400 -36.91900 10.03500 1.000 29.94570 545 PRO A CA 1
ATOM 1263 C C . PRO A 1 80 ? -8.92700 -37.56900 10.69500 1.000 38.67043 545 PRO A C 1
ATOM 1264 O O . PRO A 1 80 ? -9.00700 -38.78900 10.85000 1.000 27.43487 545 PRO A O 1
ATOM 1275 N N . GLY A 1 81 ? -9.89300 -36.72800 11.07200 1.000 36.49385 546 GLY A N 1
ATOM 1276 C CA . GLY A 1 81 ? -11.15800 -37.19500 11.59500 1.000 49.34539 546 GLY A CA 1
ATOM 1277 C C . GLY A 1 81 ? -11.93300 -37.99600 10.56700 1.000 66.64746 546 GLY A C 1
ATOM 1278 O O . GLY A 1 81 ? -11.56100 -38.06500 9.39100 1.000 54.71709 546 GLY A O 1
ATOM 1282 N N . PRO A 1 82 ? -13.03800 -38.60600 10.98800 1.000 72.30867 547 PRO A N 1
ATOM 1283 C CA . PRO A 1 82 ? -13.79000 -39.48100 10.07700 1.000 73.90097 547 PRO A CA 1
ATOM 1284 C C . PRO A 1 82 ? -14.50200 -38.70100 8.97900 1.000 62.51276 547 PRO A C 1
ATOM 1285 O O . PRO A 1 82 ? -14.72900 -37.49100 9.07100 1.000 53.54063 547 PRO A O 1
ATOM 1296 N N . GLY A 1 83 ? -14.86700 -39.42700 7.92500 1.000 54.68024 548 GLY A N 1
ATOM 1297 C CA . GLY A 1 83 ? -15.60400 -38.84700 6.83100 1.000 60.72833 548 GLY A CA 1
ATOM 1298 C C . GLY A 1 83 ? -15.68100 -39.75800 5.62600 1.000 57.84904 548 GLY A C 1
ATOM 1299 O O . GLY A 1 83 ? -14.84100 -40.64200 5.42600 1.000 33.20398 548 GLY A O 1
ATOM 1303 N N . PRO A 1 84 ? -16.69600 -39.54900 4.78400 1.000 71.80071 549 PRO A N 1
ATOM 1304 C CA . PRO A 1 84 ? -16.81800 -40.38300 3.57700 1.000 70.88218 549 PRO A CA 1
ATOM 1305 C C . PRO A 1 84 ? -15.76800 -40.08000 2.52300 1.000 58.25172 549 PRO A C 1
ATOM 1306 O O . PRO A 1 84 ? -15.50900 -40.93500 1.66700 1.000 46.98721 549 PRO A O 1
ATOM 1317 N N . GLN A 1 85 ? -15.15200 -38.90700 2.56400 1.000 51.86411 550 GLN A N 1
ATOM 1318 C CA . GLN A 1 85 ? -14.24900 -38.45000 1.52300 1.000 59.42028 550 GLN A CA 1
ATOM 1319 C C . GLN A 1 85 ? -12.81000 -38.80700 1.86600 1.000 35.09895 550 GLN A C 1
ATOM 1320 O O . GLN A 1 85 ? -12.48600 -39.09800 3.02100 1.000 26.85585 550 GLN A O 1
ATOM 1334 N N . PRO A 1 86 ? -11.91400 -38.78800 0.88000 1.000 22.91064 551 PRO A N 1
ATOM 1335 C CA . PRO A 1 86 ? -10.49900 -39.05800 1.17000 1.000 21.10516 551 PRO A CA 1
ATOM 1336 C C . PRO A 1 86 ? -9.94000 -38.15100 2.25600 1.000 19.32863 551 PRO A C 1
ATOM 1337 O O . PRO A 1 86 ? -10.25100 -36.95900 2.32900 1.000 17.71265 551 PRO A O 1
ATOM 1348 N N . GLY A 1 87 ? -9.06700 -38.72600 3.08200 1.000 19.29442 552 GLY A N 1
ATOM 1349 C CA . GLY A 1 87 ? -8.44800 -38.02800 4.19100 1.000 21.45784 552 GLY A CA 1
ATOM 1350 C C . GLY A 1 87 ? -7.97200 -36.61300 3.89800 1.000 16.35722 552 GLY A C 1
ATOM 1351 O O . GLY A 1 87 ? -8.21400 -35.68500 4.67800 1.000 16.40986 552 GLY A O 1
ATOM 1355 N N . PRO A 1 88 ? -7.27000 -36.41200 2.78100 1.000 14.93863 553 PRO A N 1
ATOM 1356 C CA . PRO A 1 88 ? -6.73600 -35.06300 2.48700 1.000 13.99905 553 PRO A CA 1
ATOM 1357 C C . PRO A 1 88 ? -7.77900 -33.96900 2.42000 1.000 14.81493 553 PRO A C 1
ATOM 1358 O O . PRO A 1 88 ? -7.44100 -32.78800 2.61100 1.000 15.08076 553 PRO A O 1
ATOM 1369 N N . LEU A 1 89 ? -9.02800 -34.30600 2.11500 1.000 13.91483 554 LEU A N 1
ATOM 1370 C CA . LEU A 1 89 ? -10.09200 -33.33400 1.92500 1.000 15.25183 554 LEU A CA 1
ATOM 1371 C C . LEU A 1 89 ? -10.85600 -33.01200 3.19700 1.000 16.75464 554 LEU A C 1
ATOM 1372 O O . LEU A 1 89 ? -11.62200 -32.04300 3.21700 1.000 16.34406 554 LEU A O 1
ATOM 1388 N N . ARG A 1 90 ? -10.71200 -33.81200 4.24800 1.000 15.18077 555 ARG A N 1
ATOM 1389 C CA . ARG A 1 90 ? -11.58500 -33.65300 5.41100 1.000 16.09403 555 ARG A CA 1
ATOM 1390 C C . ARG A 1 90 ? -11.30100 -32.34100 6.13600 1.000 14.76493 555 ARG A C 1
ATOM 1391 O O . ARG A 1 90 ? -10.14900 -31.96800 6.36500 1.000 14.78072 555 ARG A O 1
ATOM 1412 N N . GLU A 1 91 ? -12.36900 -31.63900 6.49000 1.000 15.82558 556 GLU A N 1
ATOM 1413 C CA . GLU A 1 91 ? -12.27200 -30.31200 7.08000 1.000 14.30698 556 GLU A CA 1
ATOM 1414 C C . GLU A 1 91 ? -12.39100 -30.37400 8.59900 1.000 14.70966 556 GLU A C 1
ATOM 1415 O O . GLU A 1 91 ? -13.31400 -30.99700 9.15500 1.000 17.35471 556 GLU A O 1
ATOM 1427 N N . SER A 1 92 ? -11.45300 -29.71200 9.25600 1.000 14.56490 557 SER A N 1
ATOM 1428 C CA . SER A 1 92 ? -11.54900 -29.45000 10.68000 1.000 14.77809 557 SER A CA 1
ATOM 1429 C C . SER A 1 92 ? -12.48500 -28.26800 10.92100 1.000 15.80979 557 SER A C 1
ATOM 1430 O O . SER A 1 92 ? -13.04100 -27.68100 9.99400 1.000 17.90741 557 SER A O 1
ATOM 1438 N N . ILE A 1 93 ? -12.68700 -27.92400 12.20000 1.000 15.99929 558 ILE A N 1
ATOM 1439 C CA . ILE A 1 93 ? -1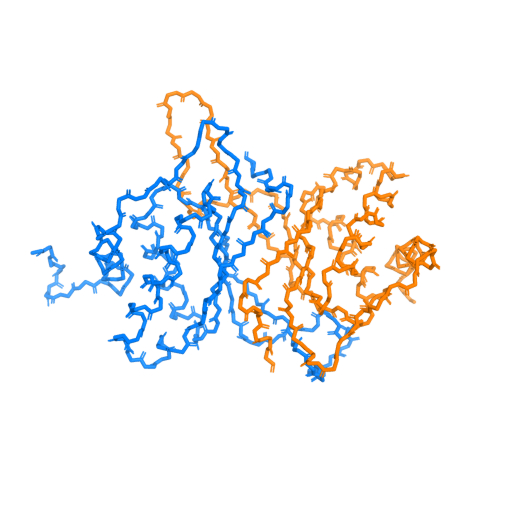3.45400 -26.73600 12.55700 1.000 17.51789 558 ILE A CA 1
ATOM 1440 C C . ILE A 1 93 ? -12.55900 -25.51600 12.75400 1.000 16.14141 558 ILE A C 1
ATOM 1441 O O . ILE A 1 93 ? -13.06300 -24.44100 13.10100 1.000 18.32062 558 ILE A O 1
ATOM 1457 N N . VAL A 1 94 ? -11.25200 -25.65200 12.56100 1.000 13.47530 559 VAL A N 1
ATOM 1458 C CA . VAL A 1 94 ? -10.31200 -24.54800 12.72500 1.000 13.65427 559 VAL A CA 1
ATOM 1459 C C . VAL A 1 94 ? -10.31400 -23.71500 11.45800 1.000 13.62269 559 VAL A C 1
ATOM 1460 O O . VAL A 1 94 ? -10.22600 -24.25200 10.34000 1.000 13.26475 559 VAL A O 1
ATOM 1473 N N . CYS A 1 95 ? -10.38800 -22.40700 11.61800 1.000 11.73825 560 CYS A N 1
ATOM 1474 C CA . CYS A 1 95 ? -10.50400 -21.50300 10.48900 1.000 13.05683 560 CYS A CA 1
ATOM 1475 C C . CYS A 1 95 ? -9.16600 -20.82200 10.19500 1.000 13.24106 560 CYS A C 1
ATOM 1476 O O . CYS A 1 95 ? -8.22000 -20.87200 10.99000 1.000 12.32516 560 CYS A O 1
ATOM 1484 N N . TYR A 1 96 ? -9.08000 -20.20700 9.01300 1.000 9.77486 561 TYR A N 1
ATOM 1485 C CA . TYR A 1 96 ? -7.89000 -19.47300 8.59000 1.000 9.74591 561 TYR A CA 1
ATOM 1486 C C . TYR A 1 96 ? -8.27900 -18.38200 7.60200 1.000 8.83527 561 TYR A C 1
ATOM 1487 O O . TYR A 1 96 ? -9.36800 -18.39900 7.00500 1.000 10.12227 561 TYR A O 1
ATOM 1505 N N . PHE A 1 97 ? -7.36300 -17.43000 7.42200 1.000 8.67209 562 PHE A N 1
ATOM 1506 C CA . PHE A 1 97 ? -7.37700 -16.56700 6.25300 1.000 9.33007 562 PHE A CA 1
ATOM 1507 C C . PHE A 1 97 ? -5.94400 -16.26300 5.86700 1.000 9.66432 562 PHE A C 1
ATOM 1508 O O . PHE A 1 97 ? -5.01600 -16.47000 6.64900 1.000 10.53284 562 PHE A O 1
ATOM 1525 N N A MET A 1 98 ? -5.74800 -15.78200 4.64000 0.530 7.96411 563 MET A N 1
ATOM 1526 N N B MET A 1 98 ? -5.78500 -15.72700 4.67000 0.470 11.83300 563 MET A N 1
ATOM 1527 C CA A MET A 1 98 ? -4.42100 -15.39500 4.15800 0.530 10.15648 563 MET A CA 1
ATOM 1528 C CA B MET A 1 98 ? -4.49500 -15.32700 4.14100 0.470 10.42493 563 MET A CA 1
ATOM 1529 C C A MET A 1 98 ? -4.40900 -13.93700 3.71000 0.530 8.59577 563 MET A C 1
ATOM 1530 C C B MET A 1 98 ? -4.48900 -13.84400 3.83200 0.470 9.93014 563 MET A C 1
ATOM 1531 O O A MET A 1 98 ? -5.35300 -13.45800 3.08400 0.530 9.37481 563 MET A O 1
ATOM 1532 O O B MET A 1 98 ? -5.51400 -13.26100 3.46400 0.470 9.86434 563 MET A O 1
ATOM 1559 N N . VAL A 1 99 ? -3.32800 -13.24100 4.05200 1.000 9.55904 564 VAL A N 1
ATOM 1560 C CA . VAL A 1 99 ? -3.04100 -11.88400 3.61300 1.000 9.19847 564 VAL A CA 1
ATOM 1561 C C . VAL A 1 99 ? -1.96800 -11.97700 2.53300 1.000 9.95119 564 VAL A C 1
ATOM 1562 O O . VAL A 1 99 ? -0.93800 -12.62200 2.74400 1.000 11.65666 564 VAL A O 1
ATOM 1575 N N . PHE A 1 100 ? -2.19900 -11.34500 1.38700 1.000 9.39586 565 PHE A N 1
ATOM 1576 C CA . PHE A 1 100 ? -1.20700 -11.24600 0.32200 1.000 10.60127 565 PHE A CA 1
ATOM 1577 C C . PHE A 1 100 ? -0.52500 -9.87900 0.40900 1.000 10.71181 565 PHE A C 1
ATOM 1578 O O . PHE A 1 100 ? -1.19300 -8.85600 0.62600 1.000 10.16701 565 PHE A O 1
ATOM 1595 N N A LEU A 1 101 ? 0.80100 -9.87700 0.25800 0.380 10.95131 566 LEU A N 1
ATOM 1596 N N B LEU A 1 101 ? 0.79300 -9.86800 0.19000 0.620 10.52495 566 LEU A N 1
ATOM 1597 C CA A LEU A 1 101 ? 1.62600 -8.68100 0.35200 0.380 14.27540 566 LEU A CA 1
ATOM 1598 C CA B LEU A 1 101 ? 1.61600 -8.67600 0.31400 0.620 8.96686 566 LEU A CA 1
ATOM 1599 C C A LEU A 1 101 ? 2.61300 -8.62500 -0.80900 0.380 11.29346 566 LEU A C 1
ATOM 1600 C C B LEU A 1 101 ? 2.65300 -8.63100 -0.79400 0.620 10.45915 566 LEU A C 1
ATOM 1601 O O A LEU A 1 101 ? 2.94800 -9.63800 -1.42900 0.380 10.14069 566 LEU A O 1
ATOM 1602 O O B LEU A 1 101 ? 3.06100 -9.65400 -1.35100 0.620 12.83838 566 LEU A O 1
ATOM 1633 N N . GLN A 1 102 ? 3.10300 -7.41900 -1.09000 1.000 10.97237 567 GLN A N 1
ATOM 1634 C CA . GLN A 1 102 ? 4.06200 -7.22000 -2.15900 1.000 11.89616 567 GLN A CA 1
ATOM 1635 C C . GLN A 1 102 ? 5.51000 -7.29600 -1.70700 1.000 11.31978 567 GLN A C 1
ATOM 1636 O O . GLN A 1 102 ? 6.39500 -7.34300 -2.57600 1.000 13.41213 567 GLN A O 1
ATOM 1650 N N . THR A 1 103 ? 5.79200 -7.28900 -0.40700 1.000 10.74866 568 THR A N 1
ATOM 1651 C CA . THR A 1 103 ? 7.16800 -7.39100 0.05500 1.000 10.82235 568 THR A CA 1
ATOM 1652 C C . THR A 1 103 ? 7.30200 -8.41500 1.17900 1.000 11.36978 568 THR A C 1
ATOM 1653 O O . THR A 1 103 ? 6.42500 -8.56800 2.03500 1.000 11.53559 568 THR A O 1
ATOM 1664 N N . HIS A 1 104 ? 8.44600 -9.09400 1.17500 1.000 11.03817 569 HIS A N 1
ATOM 1665 C CA . HIS A 1 104 ? 8.73300 -10.06400 2.22200 1.000 11.31715 569 HIS A CA 1
ATOM 1666 C C . HIS A 1 104 ? 8.93400 -9.38100 3.56200 1.000 10.65128 569 HIS A C 1
ATOM 1667 O O . HIS A 1 104 ? 8.52700 -9.91000 4.60300 1.000 11.07764 569 HIS A O 1
ATOM 1681 N N . ILE A 1 105 ? 9.58000 -8.21000 3.58200 1.000 10.95921 570 ILE A N 1
ATOM 1682 C CA . ILE A 1 105 ? 9.80400 -7.55000 4.86800 1.000 10.44599 570 ILE A CA 1
ATOM 1683 C C . ILE A 1 105 ? 8.48600 -7.13300 5.50300 1.000 12.15146 570 ILE A C 1
ATOM 1684 O O . ILE A 1 105 ? 8.31100 -7.24600 6.71400 1.000 11.42242 570 ILE A O 1
ATOM 1700 N N . PHE A 1 106 ? 7.54700 -6.62700 4.70800 1.000 10.38809 571 PHE A N 1
ATOM 1701 C CA . PHE A 1 106 ? 6.28300 -6.21500 5.30900 1.000 10.92499 571 PHE A CA 1
ATOM 1702 C C . PHE A 1 106 ? 5.49900 -7.41900 5.82700 1.000 11.38294 571 PHE A C 1
ATOM 1703 O O . PHE A 1 106 ? 4.81800 -7.31400 6.85700 1.000 11.91722 571 PHE A O 1
ATOM 1720 N N . ALA A 1 107 ? 5.59200 -8.58000 5.16200 1.000 10.04331 572 ALA A N 1
ATOM 1721 C CA . ALA A 1 107 ? 4.97300 -9.77300 5.71200 1.000 10.16438 572 ALA A CA 1
ATOM 1722 C C . ALA A 1 107 ? 5.56100 -10.10200 7.07300 1.000 11.05396 572 ALA A C 1
ATOM 1723 O O . ALA A 1 107 ? 4.82600 -10.45900 7.99400 1.000 11.33294 572 ALA A O 1
ATOM 1730 N N . GLU A 1 108 ? 6.88000 -9.98500 7.23000 1.000 11.10923 573 GLU A N 1
ATOM 1731 C CA . GLU A 1 108 ? 7.49700 -10.22700 8.53300 1.000 11.73035 573 GLU A CA 1
ATOM 1732 C C . GLU A 1 108 ? 6.98800 -9.24200 9.57800 1.000 11.85932 573 GLU A C 1
ATOM 1733 O O . GLU A 1 108 ? 6.64800 -9.63500 10.70200 1.000 13.31212 573 GLU A O 1
ATOM 1745 N N . VAL A 1 109 ? 6.93500 -7.95700 9.23400 1.000 13.26212 574 VAL A N 1
ATOM 1746 C CA . VAL A 1 109 ? 6.47600 -6.93900 10.17000 1.000 12.71731 574 VAL A CA 1
ATOM 1747 C C . VAL A 1 109 ? 5.02800 -7.18600 10.57200 1.000 12.68047 574 VAL A C 1
ATOM 1748 O O . VAL A 1 109 ? 4.65700 -7.05700 11.74500 1.000 12.48834 574 VAL A O 1
ATOM 1761 N N . LEU A 1 110 ? 4.18400 -7.54500 9.61300 1.000 11.80931 575 LEU A N 1
ATOM 1762 C CA . LEU A 1 110 ? 2.78400 -7.81200 9.93100 1.000 11.63561 575 LEU A CA 1
ATOM 1763 C C . LEU A 1 110 ? 2.62700 -9.06400 10.78700 1.000 11.31451 575 LEU A C 1
ATOM 1764 O O . LEU A 1 110 ? 1.82900 -9.07700 11.73400 1.000 11.23819 575 LEU A O 1
ATOM 1780 N N . LYS A 1 111 ? 3.36300 -10.13000 10.47800 1.000 11.48822 576 LYS A N 1
ATOM 1781 C CA . LYS A 1 111 ? 3.34500 -11.32300 11.31800 1.000 10.42493 576 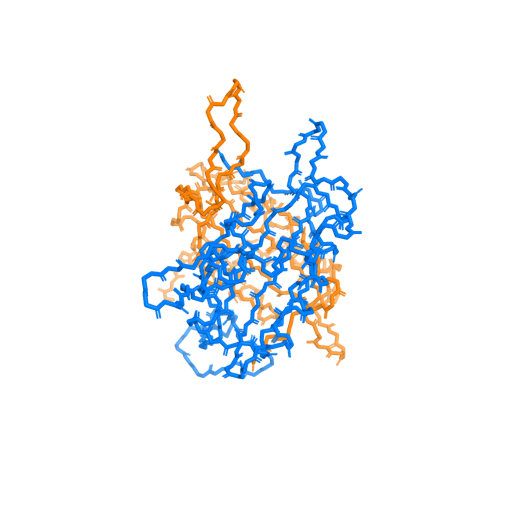LYS A CA 1
ATOM 1782 C C . LYS A 1 111 ? 3.68200 -10.96400 12.76400 1.000 12.34095 576 LYS A C 1
ATOM 1783 O O . LYS A 1 111 ? 2.98000 -11.36200 13.69900 1.000 11.19608 576 LYS A O 1
ATOM 1802 N N . ASP A 1 112 ? 4.75000 -10.20800 12.97400 1.000 11.70403 577 ASP A N 1
ATOM 1803 C CA . ASP A 1 112 ? 5.13900 -9.83900 14.32400 1.000 11.17766 577 ASP A CA 1
ATOM 1804 C C . ASP A 1 112 ? 4.08200 -8.96000 14.98300 1.000 12.58046 577 ASP A C 1
ATOM 1805 O O . ASP A 1 112 ? 3.83000 -9.09000 16.18700 1.000 13.44635 577 ASP A O 1
ATOM 1814 N N . ALA A 1 113 ? 3.46600 -8.05200 14.22700 1.000 11.53033 578 ALA A N 1
ATOM 1815 C CA . ALA A 1 113 ? 2.43300 -7.19000 14.78700 1.000 11.51191 578 ALA A CA 1
ATOM 1816 C C . ALA A 1 113 ? 1.21900 -7.98900 15.22300 1.000 10.99606 578 ALA A C 1
ATOM 1817 O O . ALA A 1 113 ? 0.64600 -7.73200 16.28200 1.000 11.79615 578 ALA A O 1
ATOM 1824 N N . ILE A 1 114 ? 0.77900 -8.93400 14.39200 1.000 10.91710 579 ILE A N 1
ATOM 1825 C CA . ILE A 1 114 ? -0.35600 -9.76100 14.78100 1.000 10.43283 579 ILE A CA 1
ATOM 1826 C C . ILE A 1 114 ? -0.02400 -10.54800 16.02800 1.000 11.46716 579 ILE A C 1
ATOM 1827 O O . ILE A 1 114 ? -0.83200 -10.61800 16.96000 1.000 12.67520 579 ILE A O 1
ATOM 1843 N N . LYS A 1 115 ? 1.16500 -11.15100 16.08800 1.000 11.95933 580 LYS A N 1
ATOM 1844 C CA . LYS A 1 115 ? 1.52400 -11.92300 17.26500 1.000 13.18053 580 LYS A CA 1
ATOM 1845 C C . LYS A 1 115 ? 1.49300 -11.04600 18.50700 1.000 13.09894 580 LYS A C 1
ATOM 1846 O O . LYS A 1 115 ? 1.01300 -11.46400 19.57200 1.000 14.47805 580 LYS A O 1
ATOM 1865 N N . ASP A 1 116 ? 2.09200 -9.85000 18.42800 1.000 12.71731 581 ASP A N 1
ATOM 1866 C CA . ASP A 1 116 ? 2.14300 -8.97100 19.58000 1.000 14.42805 581 ASP A CA 1
ATOM 1867 C C . ASP A 1 116 ? 0.75800 -8.52600 19.99400 1.000 13.94641 581 ASP A C 1
ATOM 1868 O O . ASP A 1 116 ? 0.47100 -8.40400 21.18700 1.000 15.87032 581 ASP A O 1
ATOM 1877 N N . LEU A 1 117 ? -0.10500 -8.25100 19.02200 1.000 12.47255 582 LEU A N 1
ATOM 1878 C CA . LEU A 1 117 ? -1.43800 -7.74200 19.33400 1.000 12.67520 582 LEU A CA 1
ATOM 1879 C C . LEU A 1 117 ? -2.30900 -8.81900 19.97500 1.000 12.34885 582 LEU A C 1
ATOM 1880 O O . LEU A 1 117 ? -2.97600 -8.56700 20.98900 1.000 13.17000 582 LEU A O 1
ATOM 1896 N N . VAL A 1 118 ? -2.35300 -10.01800 19.38900 1.000 11.87248 583 VAL A N 1
ATOM 1897 C CA . VAL A 1 118 ? -3.27000 -11.01500 19.92900 1.000 11.91195 583 VAL A CA 1
ATOM 1898 C C . VAL A 1 118 ? -2.85000 -11.47100 21.31400 1.000 14.47542 583 VAL A C 1
ATOM 1899 O O . VAL A 1 118 ? -3.70200 -11.90600 22.10300 1.000 14.58859 583 VAL A O 1
ATOM 1912 N N . MET A 1 119 ? -1.56700 -11.35800 21.65300 1.000 13.99115 584 MET A N 1
ATOM 1913 C CA . MET A 1 119 ? -1.13700 -11.72100 22.99400 1.000 17.54158 584 MET A CA 1
ATOM 1914 C C . MET A 1 119 ? -1.74700 -10.81800 24.06600 1.000 18.64434 584 MET A C 1
ATOM 1915 O O . MET A 1 119 ? -1.76600 -11.19600 25.24700 1.000 19.88396 584 MET A O 1
ATOM 1929 N N . THR A 1 120 ? -2.22300 -9.62800 23.69700 1.000 16.63884 585 THR A N 1
ATOM 1930 C CA . THR A 1 120 ? -2.84100 -8.71300 24.64300 1.000 15.89927 585 THR A CA 1
ATOM 1931 C C . THR A 1 120 ? -4.33900 -8.93200 24.77800 1.000 15.78347 585 THR A C 1
ATOM 1932 O O . THR A 1 120 ? -4.98600 -8.22500 25.56500 1.000 18.27061 585 THR A O 1
ATOM 1943 N N . LYS A 1 121 ? -4.91400 -9.87100 24.02900 1.000 14.15959 586 LYS A N 1
ATOM 1944 C CA . LYS A 1 121 ? -6.34600 -10.08200 24.04700 1.000 16.34406 586 LYS A CA 1
ATOM 1945 C C . LYS A 1 121 ? -6.69400 -11.36200 24.80400 1.000 17.22312 586 LYS A C 1
ATOM 1946 O O . LYS A 1 121 ? -5.87900 -12.28600 24.89500 1.000 17.55737 586 LYS A O 1
ATOM 1965 N N . PRO A 1 122 ? -7.90900 -11.46700 25.34000 1.000 15.73873 587 PRO A N 1
ATOM 1966 C CA . PRO A 1 122 ? -8.29300 -12.70500 26.02800 1.000 18.37852 587 PRO A CA 1
ATOM 1967 C C . PRO A 1 122 ? -8.47000 -13.85400 25.04100 1.000 18.75225 587 PRO A C 1
ATOM 1968 O O . PRO A 1 122 ? -8.60600 -13.66600 23.82600 1.000 19.98661 587 PRO A O 1
ATOM 1979 N N . ALA A 1 123 ? -8.46900 -15.06900 25.59000 1.000 18.41010 588 ALA A N 1
ATOM 1980 C CA . ALA A 1 123 ? -8.81500 -16.23500 24.79200 1.000 18.41800 588 ALA A CA 1
ATOM 1981 C C . ALA A 1 123 ? -10.25400 -16.06900 24.29300 1.000 18.98122 588 ALA A C 1
ATOM 1982 O O . ALA A 1 123 ? -11.11000 -15.52900 25.01000 1.000 20.07872 588 ALA A O 1
ATOM 1989 N N . PRO A 1 124 ? -10.56300 -16.53900 23.07600 1.000 17.78897 589 PRO A N 1
ATOM 1990 C CA . PRO A 1 124 ? -9.66700 -17.33200 22.22100 1.000 17.02046 589 PRO A CA 1
ATOM 1991 C C . PRO A 1 124 ? -8.77200 -16.54200 21.25700 1.000 15.43606 589 PRO A C 1
ATOM 1992 O O . PRO A 1 124 ? -7.96100 -17.15100 20.55200 1.000 14.93074 589 PRO A O 1
ATOM 2003 N N . THR A 1 125 ? -8.89400 -15.21200 21.23500 1.000 14.34646 590 THR A N 1
ATOM 2004 C CA . THR A 1 125 ? -8.10800 -14.40100 20.31100 1.000 13.67269 590 THR A CA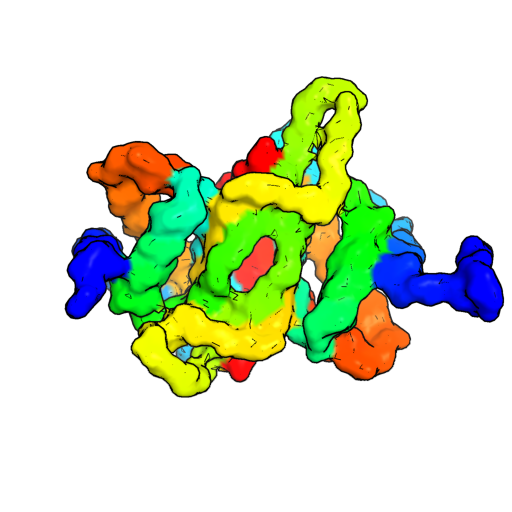 1
ATOM 2005 C C . THR A 1 125 ? -6.62300 -14.62100 20.50700 1.000 12.52255 590 THR A C 1
ATOM 2006 O O . THR A 1 125 ? -5.86800 -14.66700 19.53300 1.000 13.15684 590 THR A O 1
ATOM 2017 N N . CYS A 1 126 ? -6.17700 -14.78600 21.75200 1.000 13.26212 591 CYS A N 1
ATOM 2018 C CA . CYS A 1 126 ? -4.75200 -14.96900 21.99400 1.000 14.43068 591 CYS A CA 1
ATOM 2019 C C . CYS A 1 126 ? -4.23400 -16.30100 21.47400 1.000 14.58596 591 CYS A C 1
ATOM 2020 O O . CYS A 1 126 ? -3.01600 -16.49200 21.44600 1.000 15.86769 591 CYS A O 1
ATOM 2028 N N . ASN A 1 127 ? -5.11100 -17.20800 21.05900 1.000 13.24106 592 ASN A N 1
ATOM 2029 C CA . ASN A 1 127 ? -4.71800 -18.49500 20.50000 1.000 15.50186 592 ASN A CA 1
ATOM 2030 C C . ASN A 1 127 ? -4.56200 -18.45300 18.98500 1.000 13.64111 592 ASN A C 1
ATOM 2031 O O . ASN A 1 127 ? -4.20800 -19.46900 18.37900 1.000 15.28341 592 ASN A O 1
ATOM 2042 N N . ILE A 1 128 ? -4.80200 -17.30300 18.35700 1.000 12.00407 593 ILE A N 1
ATOM 2043 C CA . ILE A 1 128 ? -4.53700 -17.16200 16.93600 1.000 11.48559 593 ILE A CA 1
ATOM 2044 C C . ILE A 1 128 ? -3.05600 -17.37500 16.66300 1.000 10.81709 593 ILE A C 1
ATOM 2045 O O . ILE A 1 128 ? -2.19600 -16.92000 17.42400 1.000 12.55677 593 ILE A O 1
ATOM 2061 N N A ARG A 1 129 ? -2.76900 -18.06900 15.56500 0.780 10.79077 594 ARG A N 1
ATOM 2062 N N B ARG A 1 129 ? -2.75800 -18.09700 15.58200 0.220 9.92751 594 ARG A N 1
ATOM 2063 C CA A ARG A 1 129 ? -1.42600 -18.38800 15.10800 0.780 11.19345 594 ARG A CA 1
ATOM 2064 C CA B ARG A 1 129 ? -1.39400 -18.40700 15.17500 0.220 10.55916 594 ARG A CA 1
ATOM 2065 C C A ARG A 1 129 ? -1.17500 -17.68300 13.78200 0.780 10.25649 594 ARG A C 1
ATOM 2066 C C B ARG A 1 129 ? -1.14300 -17.82500 13.79200 0.220 9.12478 594 ARG A C 1
ATOM 2067 O O A ARG A 1 129 ? -2.10300 -17.43200 13.00800 0.780 9.90645 594 ARG A O 1
ATOM 2068 O O B ARG A 1 129 ? -2.05900 -17.70500 12.97500 0.220 9.03003 594 ARG A O 1
ATOM 2109 N N A VAL A 1 130 ? 0.09100 -17.38300 13.50600 0.780 10.68286 595 VAL A N 1
ATOM 2110 N N B VAL A 1 130 ? 0.11300 -17.46600 13.53800 0.220 10.91447 595 VAL A N 1
ATOM 2111 C CA A VAL A 1 130 ? 0.42300 -16.73200 12.25000 0.780 11.38294 595 VAL A CA 1
ATOM 2112 C CA B VAL A 1 130 ? 0.48500 -16.78400 12.30900 0.220 11.95143 595 VAL A CA 1
ATOM 2113 C C A VAL A 1 130 ? 1.81200 -17.14700 11.79900 0.780 9.91698 595 VAL A C 1
ATOM 2114 C C B VAL A 1 130 ? 1.82600 -17.31200 11.82100 0.220 12.65941 595 VAL A C 1
ATOM 2115 O O A VAL A 1 130 ? 2.74900 -17.18300 12.60100 0.780 12.96471 595 VAL A O 1
ATOM 2116 O O B VAL A 1 130 ? 2.71900 -17.63300 12.61900 0.220 9.15373 595 VAL A O 1
ATOM 2141 N N . THR A 1 131 ? 1.94900 -17.42200 10.49900 1.000 10.56969 596 THR A N 1
ATOM 2142 C CA . THR A 1 131 ? 3.24700 -17.58100 9.85900 1.000 9.55904 596 THR A CA 1
ATOM 2143 C C . THR A 1 131 ? 3.32100 -16.75400 8.58900 1.000 10.15122 596 THR A C 1
ATOM 2144 O O . THR A 1 131 ? 2.34500 -16.60700 7.85500 1.000 10.64601 596 THR A O 1
ATOM 2155 N N . VAL A 1 132 ? 4.52200 -16.26200 8.30700 1.000 10.85393 597 VAL A N 1
ATOM 2156 C CA . VAL A 1 132 ? 4.81000 -15.71500 6.99900 1.000 9.94593 597 VAL A CA 1
ATOM 2157 C C . VAL A 1 132 ? 4.79100 -16.84100 5.98400 1.000 10.78814 597 VAL A C 1
ATOM 2158 O O . VAL A 1 132 ? 5.11000 -18.00000 6.28900 1.000 11.79352 597 VAL A O 1
ATOM 2171 N N . CYS A 1 133 ? 4.37400 -16.49400 4.77800 1.000 10.79866 598 CYS A N 1
ATOM 2172 C CA . CYS A 1 133 ? 4.51300 -17.38700 3.64600 1.000 11.97775 598 CYS A CA 1
ATOM 2173 C C . CYS A 1 133 ? 5.12500 -16.64900 2.46600 1.000 12.05671 598 CYS A C 1
ATOM 2174 O O . CYS A 1 133 ? 5.20000 -15.42000 2.44400 1.000 11.65929 598 CYS A O 1
ATOM 2182 N N A SER A 1 134 ? 5.59400 -17.43700 1.49800 0.510 13.26212 599 SER A N 1
ATOM 2183 N N B SER A 1 134 ? 5.68900 -17.42500 1.55500 0.490 12.54624 599 SER A N 1
ATOM 2184 C CA A SER A 1 134 ? 6.28900 -16.94100 0.32000 0.510 13.57531 599 SER A CA 1
ATOM 2185 C CA B SER A 1 134 ? 6.20400 -16.90200 0.30900 0.490 14.36488 599 SER A CA 1
ATOM 2186 C C A SER A 1 134 ? 5.81300 -17.72900 -0.89300 0.510 13.05156 599 SER A C 1
ATOM 2187 C C B SER A 1 134 ? 5.57400 -17.69500 -0.82300 0.490 14.95442 599 SER A C 1
ATOM 2188 O O A SER A 1 134 ? 5.78800 -18.96300 -0.86300 0.510 14.74914 599 SER A O 1
ATOM 2189 O O B SER A 1 134 ? 5.13800 -18.84000 -0.64700 0.490 12.95682 599 SER A O 1
ATOM 2204 N N . PHE A 1 135 ? 5.42400 -17.01500 -1.95100 1.000 12.77785 600 PHE A N 1
ATOM 2205 C CA . PHE A 1 135 ? 4.95500 -17.59500 -3.20000 1.000 12.50150 600 PHE A CA 1
ATOM 2206 C C . PHE A 1 135 ? 6.06000 -17.50200 -4.25100 1.000 13.37002 600 PHE A C 1
ATOM 2207 O O . PHE A 1 135 ? 6.36200 -16.40500 -4.73800 1.000 14.03063 600 PHE A O 1
ATOM 2224 N N . ASP A 1 136 ? 6.58500 -18.65900 -4.67600 1.000 12.63046 601 ASP A N 1
ATOM 2225 C CA . ASP A 1 136 ? 7.77100 -18.67400 -5.53200 1.000 13.50951 601 ASP A CA 1
ATOM 2226 C C . ASP A 1 136 ? 7.55400 -17.88400 -6.80900 1.000 13.97010 601 ASP A C 1
ATOM 2227 O O . ASP A 1 136 ? 8.46200 -17.17600 -7.26200 1.000 15.37816 601 ASP A O 1
ATOM 2236 N N . ASP A 1 137 ? 6.38200 -18.03200 -7.43900 1.000 13.34897 602 ASP A N 1
ATOM 2237 C CA . ASP A 1 137 ? 6.09500 -17.36600 -8.70000 1.000 14.59386 602 ASP A CA 1
ATOM 2238 C C . ASP A 1 137 ? 5.11600 -16.21900 -8.53300 1.000 14.49384 602 ASP A C 1
ATOM 2239 O O . ASP A 1 137 ? 4.62200 -15.68100 -9.53000 1.000 16.99941 602 ASP A O 1
ATOM 2248 N N . GLY A 1 138 ? 4.87400 -15.79500 -7.30100 1.000 13.70164 603 GLY A N 1
ATOM 2249 C CA . GLY A 1 138 ? 3.82600 -14.84400 -7.00200 1.000 14.09116 603 GLY A CA 1
ATOM 2250 C C . GLY A 1 138 ? 2.45300 -15.45400 -7.22900 1.000 13.69638 603 GLY A C 1
ATOM 2251 O O . GLY A 1 138 ? 2.28700 -16.59300 -7.67400 1.000 14.83336 603 GLY A O 1
ATOM 2255 N N . VAL A 1 139 ? 1.43900 -14.66700 -6.87900 1.000 12.85944 604 VAL A N 1
ATOM 2256 C CA . VAL A 1 139 ? 0.04700 -14.97900 -7.17000 1.000 11.57770 604 VAL A CA 1
ATOM 2257 C C . VAL A 1 139 ? -0.52900 -13.84200 -8.00500 1.000 13.24106 604 VAL A C 1
ATOM 2258 O O . VAL A 1 139 ? -0.47100 -12.67700 -7.60200 1.000 14.72019 604 VAL A O 1
ATOM 2271 N N . ASP A 1 140 ? -1.05400 -14.18200 -9.17500 1.000 12.99630 605 ASP A N 1
ATOM 2272 C CA . ASP A 1 140 ? -1.57100 -13.19000 -10.11000 1.000 13.83587 605 ASP A CA 1
ATOM 2273 C C . ASP A 1 140 ? -3.01100 -12.88800 -9.71600 1.000 13.61216 605 ASP A C 1
ATOM 2274 O O . ASP A 1 140 ? -3.96200 -13.39700 -10.30100 1.000 16.81517 605 ASP A O 1
ATOM 2283 N N . LEU A 1 141 ? -3.17000 -12.01200 -8.72700 1.000 12.96734 606 LEU A N 1
ATOM 2284 C CA . LEU A 1 141 ? -4.50700 -11.64600 -8.26900 1.000 12.27252 606 LEU A CA 1
ATOM 2285 C C . LEU A 1 141 ? -5.24900 -10.85100 -9.34000 1.000 15.22288 606 LEU A C 1
ATOM 2286 O O . LEU A 1 141 ? -4.63400 -10.03100 -10.03600 1.000 16.88887 606 LEU A O 1
ATOM 2302 N N . PRO A 1 142 ? -6.56100 -11.07200 -9.51000 1.000 14.18328 607 PRO A N 1
ATOM 2303 C CA . PRO A 1 142 ? -7.30600 -10.50500 -10.66100 1.000 16.38618 607 PRO A CA 1
ATOM 2304 C C . PRO A 1 142 ? -7.69000 -9.01900 -10.59800 1.000 31.67748 607 PRO A C 1
ATOM 2305 O O . PRO A 1 142 ? -8.33600 -8.51500 -11.55400 1.000 25.96364 607 PRO A O 1
ATOM 2317 N N . SER B 1 9 ? -16.40500 -45.18700 -8.68300 1.000 85.23654 474 SER B N 1
ATOM 2318 C CA . SER B 1 9 ? -17.76200 -44.67000 -8.80600 1.000 89.68707 474 SER B CA 1
ATOM 2319 C C . SER B 1 9 ? -17.77500 -43.18800 -9.17700 1.000 81.51767 474 SER B C 1
ATOM 2320 O O . SER B 1 9 ? -18.82800 -42.63900 -9.50400 1.000 77.43297 474 SER B O 1
ATOM 2327 N N . ASN B 1 10 ? -16.60900 -42.53600 -9.11100 1.000 65.53681 475 ASN B N 1
ATOM 2328 C CA . ASN B 1 10 ? -16.43400 -41.16500 -9.59300 1.000 53.39851 475 ASN B CA 1
ATOM 2329 C C . ASN B 1 10 ? -15.35900 -41.17200 -10.67600 1.000 42.65511 475 ASN B C 1
ATOM 2330 O O . ASN B 1 10 ? -14.21200 -40.74900 -10.43100 1.000 31.36429 475 ASN B O 1
ATOM 2341 N N . PRO B 1 11 ? -15.69600 -41.63100 -11.88700 1.000 37.63872 476 PRO B N 1
ATOM 2342 C CA . PRO B 1 11 ? -14.67000 -41.73000 -12.93800 1.000 33.48823 476 PRO B CA 1
ATOM 2343 C C . PRO B 1 11 ? -14.00300 -40.40300 -13.24200 1.000 29.89043 476 PRO B C 1
ATOM 2344 O O . PRO B 1 11 ? -12.80100 -40.37500 -13.52400 1.000 25.18460 476 PRO B O 1
ATOM 2355 N N . LYS B 1 12 ? -14.73100 -39.28600 -13.17100 1.000 25.87415 477 LYS B N 1
ATOM 2356 C CA . LYS B 1 12 ? -14.10200 -38.00000 -13.44800 1.000 22.90538 477 LYS B CA 1
ATOM 2357 C C . LYS B 1 12 ? -12.95000 -37.72100 -12.48400 1.000 20.46824 477 LYS B C 1
ATOM 2358 O O . LYS B 1 12 ? -11.84000 -37.38000 -12.91200 1.000 20.67616 477 LYS B O 1
ATOM 2377 N N . PHE B 1 13 ? -13.18600 -37.84500 -11.17100 1.000 19.08913 478 PHE B N 1
ATOM 2378 C CA . PHE B 1 13 ? -12.10400 -37.59300 -10.21100 1.000 18.27851 478 PHE B CA 1
ATOM 2379 C C . PHE B 1 13 ? -10.98800 -38.62500 -10.35200 1.000 17.31523 478 PHE B C 1
ATOM 2380 O O . PHE B 1 13 ? -9.80300 -38.28100 -10.24300 1.000 16.96782 478 PHE B O 1
ATOM 2397 N N . GLU B 1 14 ? -11.34600 -39.89500 -10.57400 1.000 18.52854 479 GLU B N 1
ATOM 2398 C CA . GLU B 1 14 ? -10.32800 -40.93500 -10.66700 1.000 19.06281 479 GLU B CA 1
ATOM 2399 C C . GLU B 1 14 ? -9.46900 -40.75300 -11.91600 1.000 21.57101 479 GLU B C 1
ATOM 2400 O O . GLU B 1 14 ? -8.28000 -41.08700 -11.91500 1.000 18.43905 479 GLU B O 1
ATOM 2412 N N . ASN B 1 15 ? -10.06500 -40.26100 -13.00400 1.000 19.50497 480 ASN B N 1
ATOM 2413 C CA . ASN B 1 15 ? -9.30500 -40.06900 -14.23400 1.000 19.91818 480 ASN B CA 1
ATOM 2414 C C . ASN B 1 15 ? -8.33300 -38.90800 -14.08400 1.00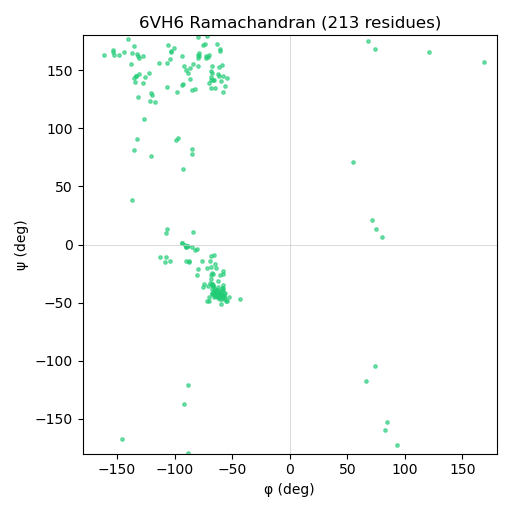0 17.19417 480 ASN B C 1
ATOM 2415 O O . ASN B 1 15 ? -7.20400 -38.98400 -14.57500 1.000 19.17335 480 ASN B O 1
ATOM 2426 N N . ILE B 1 16 ? -8.71200 -37.85900 -13.35100 1.000 16.86518 481 ILE B N 1
ATOM 2427 C CA . ILE B 1 16 ? -7.76000 -36.79700 -13.02700 1.000 16.00455 481 ILE B CA 1
ATOM 2428 C C . ILE B 1 16 ? -6.65600 -37.33900 -12.13000 1.000 16.62305 481 ILE B C 1
ATOM 2429 O O . ILE B 1 16 ? -5.46700 -37.07200 -12.34300 1.000 16.51514 481 ILE B O 1
ATOM 2445 N N . ALA B 1 17 ? -7.03300 -38.11800 -11.11700 1.000 15.94139 482 ALA B N 1
ATOM 2446 C CA . ALA B 1 17 ? -6.03300 -38.71600 -10.24200 1.000 14.78598 482 ALA B CA 1
ATOM 2447 C C . ALA B 1 17 ? -5.03600 -39.54800 -11.03700 1.000 16.01508 482 ALA B C 1
ATOM 2448 O O . ALA B 1 17 ? -3.82200 -39.52200 -10.77300 1.000 17.17838 482 ALA B O 1
ATOM 2455 N N . GLU B 1 18 ? -5.53100 -40.31100 -12.02300 1.000 17.05468 483 GLU B N 1
ATOM 2456 C CA . GLU B 1 18 ? -4.64400 -41.14500 -12.81800 1.000 19.40233 483 GLU B CA 1
ATOM 2457 C C . GLU B 1 18 ? -3.69200 -40.28900 -13.63500 1.000 18.58644 483 GLU B C 1
ATOM 2458 O O . GLU B 1 18 ? -2.51000 -40.62300 -13.75800 1.000 20.82355 483 GLU B O 1
ATOM 2470 N N . GLY B 1 19 ? -4.19400 -39.19900 -14.22100 1.000 17.50736 484 GLY B N 1
ATOM 2471 C CA . GLY B 1 19 ? -3.31800 -38.31000 -14.97000 1.000 19.40233 484 GLY B CA 1
ATOM 2472 C C . GLY B 1 19 ? -2.23600 -37.74900 -14.09900 1.000 17.80213 484 GLY B C 1
ATOM 2473 O O . GLY B 1 19 ? -1.06300 -37.66400 -14.49700 1.000 18.65750 484 GLY B O 1
ATOM 2477 N N A LEU B 1 20 ? -2.58200 -37.35200 -12.87200 0.520 16.29143 485 LEU B N 1
ATOM 2478 N N B LEU B 1 20 ? -2.57800 -37.35600 -12.86700 0.480 15.86243 485 LEU B N 1
ATOM 2479 C CA A LEU B 1 20 ? -1.59400 -36.84800 -11.93700 0.520 15.94665 485 LEU B CA 1
ATOM 2480 C CA B LEU B 1 20 ? -1.58100 -36.84000 -11.94400 0.480 16.09667 485 LEU B CA 1
ATOM 2481 C C A LEU B 1 20 ? -0.60600 -37.93500 -11.53600 0.520 16.42565 485 LEU B C 1
ATOM 2482 C C B LEU B 1 20 ? -0.60600 -37.92500 -11.50500 0.480 16.54672 485 LEU B C 1
ATOM 2483 O O A LEU B 1 20 ? 0.61200 -37.71900 -11.56200 0.520 17.05204 485 LEU B O 1
ATOM 2484 O O B LEU B 1 20 ? 0.60800 -37.69500 -11.47500 0.480 17.86004 485 LEU B O 1
ATOM 2515 N N . ARG B 1 21 ? -1.11100 -39.11200 -11.15700 1.000 16.41249 486 ARG B N 1
ATOM 2516 C CA . ARG B 1 21 ? -0.23000 -40.20400 -10.74200 1.000 18.97333 486 ARG B CA 1
ATOM 2517 C C . ARG B 1 21 ? 0.80100 -40.53800 -11.81300 1.000 18.53906 486 ARG B C 1
ATOM 2518 O O . ARG B 1 21 ? 1.96900 -40.78000 -11.49600 1.000 22.23951 486 ARG B O 1
ATOM 2539 N N . ALA B 1 22 ? 0.39600 -40.55700 -13.08400 1.000 19.44970 487 ALA B N 1
ATOM 2540 C CA . ALA B 1 22 ? 1.33700 -40.91000 -14.14400 1.000 21.94474 487 ALA B CA 1
ATOM 2541 C C . ALA B 1 22 ? 2.49000 -39.91300 -14.21100 1.000 23.08435 487 ALA B C 1
ATOM 2542 O O . ALA B 1 22 ? 3.64900 -40.29500 -14.40500 1.000 25.93469 487 ALA B O 1
ATOM 2549 N N . LEU B 1 23 ? 2.19500 -38.63000 -14.03100 1.000 18.28640 488 LEU B N 1
ATOM 2550 C CA . LEU B 1 23 ? 3.24400 -37.62200 -14.00900 1.000 18.83384 488 LEU B CA 1
ATOM 2551 C C . LEU B 1 23 ? 4.09400 -37.73900 -12.75300 1.000 18.67856 488 LEU B C 1
ATOM 2552 O O . LEU B 1 23 ? 5.32600 -37.65900 -12.82200 1.000 20.78144 488 LEU B O 1
ATOM 2568 N N . LEU B 1 24 ? 3.45400 -37.90200 -11.59500 1.000 18.68382 489 LEU B N 1
ATOM 2569 C CA . LEU B 1 24 ? 4.18400 -38.01400 -10.34200 1.000 17.92057 489 LEU B CA 1
ATOM 2570 C C . LEU B 1 24 ? 5.01800 -39.29400 -10.25900 1.000 22.14476 489 LEU B C 1
ATOM 2571 O O . LEU B 1 24 ? 6.00700 -39.32800 -9.52200 1.000 21.43152 489 LEU B O 1
ATOM 2587 N N . ALA B 1 25 ? 4.63900 -40.35500 -10.98000 1.000 23.22121 490 ALA B N 1
ATOM 2588 C CA . ALA B 1 25 ? 5.37600 -41.61600 -10.89100 1.000 28.43762 490 ALA B CA 1
ATOM 2589 C C . ALA B 1 25 ? 6.76100 -41.52300 -11.50800 1.000 29.94833 490 ALA B C 1
ATOM 2590 O O . ALA B 1 25 ? 7.58700 -42.41700 -11.28500 1.000 29.89832 490 ALA B O 1
ATOM 2597 N N . ARG B 1 26 ? 7.02500 -40.47300 -12.28000 1.000 25.18986 491 ARG B N 1
ATOM 2598 C CA . ARG B 1 26 ? 8.29900 -40.30400 -12.96400 1.000 31.15900 491 ARG B CA 1
ATOM 2599 C C . ARG B 1 26 ? 9.35900 -39.65600 -12.08200 1.000 30.02202 491 ARG B C 1
ATOM 2600 O O . ARG B 1 26 ? 10.49500 -39.47200 -12.53100 1.000 34.50940 491 ARG B O 1
ATOM 2621 N N . SER B 1 27 ? 9.01000 -39.29600 -10.85300 1.000 30.30890 492 SER B N 1
ATOM 2622 C CA . SER B 1 27 ? 9.95800 -38.81200 -9.86500 1.000 27.70595 492 SER B CA 1
ATOM 2623 C C . SER B 1 27 ? 9.79600 -39.63400 -8.60100 1.000 30.11414 492 SER B C 1
ATOM 2624 O O . SER B 1 27 ? 8.79100 -40.31400 -8.40200 1.000 31.13531 492 SER B O 1
ATOM 2632 N N . HIS B 1 28 ? 10.81100 -39.58200 -7.74900 1.000 27.02429 493 HIS B N 1
ATOM 2633 C CA . HIS B 1 28 ? 10.84800 -40.44100 -6.57700 1.000 29.11402 493 HIS B CA 1
ATOM 2634 C C . HIS B 1 28 ? 11.31400 -39.67300 -5.35200 1.000 26.24262 493 HIS B C 1
ATOM 2635 O O . HIS B 1 28 ? 12.01300 -40.21600 -4.49100 1.000 32.95132 493 HIS B O 1
ATOM 2649 N N . VAL B 1 29 ? 10.89500 -38.41700 -5.22600 1.000 21.29203 494 VAL B N 1
ATOM 2650 C CA . VAL B 1 29 ? 11.32500 -37.60500 -4.09700 1.000 19.83659 494 VAL B CA 1
ATOM 2651 C C . VAL B 1 29 ? 10.44000 -37.88400 -2.88900 1.000 20.46561 494 VAL B C 1
ATOM 2652 O O . VAL B 1 29 ? 9.28600 -38.30800 -3.00500 1.000 19.86554 494 VAL B O 1
ATOM 2665 N N . GLU B 1 30 ? 10.99100 -37.63600 -1.71000 1.000 19.17862 495 GLU B N 1
ATOM 2666 C CA . GLU B 1 30 ? 10.25800 -37.93300 -0.49200 1.000 19.86817 495 GLU B CA 1
ATOM 2667 C C . GLU B 1 30 ? 9.08900 -36.98000 -0.31700 1.000 19.07860 495 GLU B C 1
ATOM 2668 O O . GLU B 1 30 ? 9.20300 -35.76800 -0.54200 1.000 17.18364 495 GLU B O 1
ATOM 2680 N N . ARG B 1 31 ? 7.95800 -37.53400 0.13200 1.000 16.39144 496 ARG B N 1
ATOM 2681 C CA . ARG B 1 31 ? 6.73700 -36.76600 0.34800 1.000 13.02788 496 ARG B CA 1
ATOM 2682 C C . ARG B 1 31 ? 6.46400 -36.48200 1.82200 1.000 13.67006 496 ARG B C 1
ATOM 2683 O O . ARG B 1 31 ? 5.58600 -35.65000 2.12400 1.000 14.67018 496 ARG B O 1
ATOM 2704 N N . THR B 1 32 ? 7.14200 -37.16900 2.73500 1.000 14.28329 497 THR B N 1
ATOM 2705 C CA . THR B 1 32 ? 6.93900 -37.02100 4.16300 1.000 14.79125 497 THR B CA 1
ATOM 2706 C C . THR B 1 32 ? 8.29100 -36.87700 4.84700 1.000 16.78622 497 THR B C 1
ATOM 2707 O O . THR B 1 32 ? 9.34800 -37.20100 4.28800 1.000 18.82594 497 THR B O 1
ATOM 2718 N N . THR B 1 33 ? 8.25100 -36.40900 6.08900 1.000 13.89377 498 THR B N 1
ATOM 2719 C CA . THR B 1 33 ? 9.42900 -36.33200 6.94300 1.000 12.94892 498 THR B CA 1
ATOM 2720 C C . THR B 1 33 ? 9.11800 -36.94700 8.30000 1.000 13.51215 498 THR B C 1
ATOM 2721 O O . THR B 1 33 ? 7.96000 -37.04200 8.70900 1.000 14.30171 498 THR B O 1
ATOM 2732 N N . ASP B 1 34 ? 10.17100 -37.30900 9.02800 1.000 13.15421 499 ASP B N 1
ATOM 2733 C CA . ASP B 1 34 ? 9.98400 -37.76900 10.39900 1.000 13.87008 499 ASP B CA 1
ATOM 2734 C C . ASP B 1 34 ? 9.39300 -36.67600 11.27500 1.000 13.76218 499 ASP B C 1
ATOM 2735 O O . ASP B 1 34 ? 8.64700 -36.97400 12.21400 1.000 16.04929 499 ASP B O 1
ATOM 2744 N N . GLU B 1 35 ? 9.70300 -35.40600 10.99200 1.000 14.55438 500 GLU B N 1
ATOM 2745 C CA . GLU B 1 35 ? 9.12200 -34.31100 11.76400 1.000 14.13064 500 GLU B CA 1
ATOM 2746 C C . GLU B 1 35 ? 7.61800 -34.19200 11.53300 1.000 16.45987 500 GLU B C 1
ATOM 2747 O O . GLU B 1 35 ? 6.87300 -33.82200 12.45100 1.000 17.46262 500 GLU B O 1
ATOM 2759 N N . GLY B 1 36 ? 7.16400 -34.47100 10.31700 1.000 13.79376 501 GLY B N 1
ATOM 2760 C CA . GLY B 1 36 ? 5.75200 -34.44300 9.99500 1.000 14.35962 501 GLY B CA 1
ATOM 2761 C C . GLY B 1 36 ? 5.14000 -33.07600 9.86400 1.000 16.92835 501 GLY B C 1
ATOM 2762 O O . GLY B 1 36 ? 3.90800 -32.96800 9.84500 1.000 19.80501 501 GLY B O 1
ATOM 2766 N N . THR B 1 37 ? 5.94300 -32.03300 9.77600 1.000 14.15696 502 THR B N 1
ATOM 2767 C CA . THR B 1 37 ? 5.43000 -30.67500 9.77100 1.000 13.91746 502 THR B CA 1
ATOM 2768 C C . THR B 1 37 ? 5.06400 -30.23300 8.36300 1.000 13.05683 502 THR B C 1
ATOM 2769 O O . THR B 1 37 ? 5.66200 -30.65900 7.36400 1.000 13.50951 502 THR B O 1
ATOM 2780 N N . TRP B 1 38 ? 4.08900 -29.32400 8.30400 1.000 11.95406 503 TRP B N 1
ATOM 2781 C CA . TRP B 1 38 ? 3.49800 -28.82000 7.06000 1.000 11.31978 503 TRP B CA 1
ATOM 2782 C C . TRP B 1 38 ? 4.20000 -27.51300 6.74400 1.000 12.17514 503 TRP B C 1
ATOM 2783 O O . TRP B 1 38 ? 3.80500 -26.44000 7.21600 1.000 14.49121 503 TRP B O 1
ATOM 2804 N N . VAL B 1 39 ? 5.26600 -27.60800 5.96200 1.000 11.26714 504 VAL B N 1
ATOM 2805 C CA . VAL B 1 39 ? 6.17100 -26.48200 5.75900 1.000 11.23029 504 VAL B CA 1
ATOM 2806 C C . VAL B 1 39 ? 6.14700 -25.93400 4.36100 1.000 11.40137 504 VAL B C 1
ATOM 2807 O O . VAL B 1 39 ? 6.76300 -24.88100 4.11300 1.000 11.42505 504 VAL B O 1
ATOM 2820 N N . ALA B 1 40 ? 5.51200 -26.62400 3.42300 1.000 10.63812 505 ALA B N 1
ATOM 2821 C CA . ALA B 1 40 ? 5.48500 -26.20700 2.04100 1.000 10.19333 505 ALA B CA 1
ATOM 2822 C C . ALA B 1 40 ? 4.10700 -26.47100 1.48200 1.000 10.71707 505 ALA B C 1
ATOM 2823 O O . ALA B 1 40 ? 3.22400 -27.02800 2.13600 1.000 11.63297 505 ALA B O 1
ATOM 2830 N N . GLY B 1 41 ? 3.92400 -26.08300 0.23800 1.000 13.99115 506 GLY B N 1
ATOM 2831 C CA . GLY B 1 41 ? 2.65000 -26.37900 -0.36900 1.000 13.41740 506 GLY B CA 1
ATOM 2832 C C . GLY B 1 41 ? 2.62700 -25.91500 -1.79900 1.000 12.19094 506 GLY B C 1
ATOM 2833 O O . GLY B 1 41 ? 3.63000 -25.44100 -2.35600 1.000 12.91734 506 GLY B O 1
ATOM 2837 N N A VAL B 1 42 ? 1.42600 -25.99900 -2.36000 0.360 19.62077 507 VAL B N 1
ATOM 2838 N N B VAL B 1 42 ? 1.47500 -26.13600 -2.42100 0.640 8.94581 507 VAL B N 1
ATOM 2839 C CA A VAL B 1 42 ? 1.15500 -25.60600 -3.73300 0.360 10.74076 507 VAL B CA 1
ATOM 2840 C CA B VAL B 1 42 ? 1.19100 -25.53600 -3.71200 0.640 10.93815 507 VAL B CA 1
ATOM 2841 C C A VAL B 1 42 ? -0.16200 -24.84800 -3.73700 0.360 11.70140 507 VAL B C 1
ATOM 2842 C C B VAL B 1 42 ? -0.10400 -24.75700 -3.59600 0.640 10.73550 507 VAL B C 1
ATOM 2843 O O A VAL B 1 42 ? -1.18700 -25.38100 -3.29400 0.360 12.45412 507 VAL B O 1
ATOM 2844 O O B VAL B 1 42 ? -1.03100 -25.15600 -2.88700 0.640 11.02764 507 VAL B O 1
ATOM 2869 N N . PHE B 1 43 ? -0.13000 -23.62600 -4.26500 1.000 10.38546 508 PHE B N 1
ATOM 2870 C CA . PHE B 1 43 ? -1.25400 -22.69700 -4.24300 1.000 9.54325 508 PHE B CA 1
ATOM 2871 C C . PHE B 1 43 ? -1.82100 -22.71200 -5.65000 1.000 11.21187 508 PHE B C 1
ATOM 2872 O O . PHE B 1 43 ? -1.10900 -22.37900 -6.60100 1.000 10.43809 508 PHE B O 1
ATOM 2889 N N . VAL B 1 44 ? -3.06400 -23.15600 -5.79100 1.000 9.94067 509 VAL B N 1
ATOM 2890 C CA . VAL B 1 44 ? -3.66100 -23.52000 -7.07900 1.000 10.12753 509 VAL B CA 1
ATOM 2891 C C . VAL B 1 44 ? -4.87200 -22.61500 -7.28600 1.000 10.88288 509 VAL B C 1
ATOM 2892 O O . VAL B 1 44 ? -5.70700 -22.48200 -6.38500 1.000 11.62245 509 VAL B O 1
ATOM 2905 N N . TYR B 1 45 ? -4.95800 -21.95500 -8.45100 1.000 9.97751 510 TYR B N 1
ATOM 2906 C CA . TYR B 1 45 ? -5.99700 -20.93800 -8.60200 1.000 10.90394 510 TYR B CA 1
ATOM 2907 C C . TYR B 1 45 ? -6.38500 -20.76900 -10.06000 1.000 10.85920 510 TYR B C 1
ATOM 2908 O O . TYR B 1 45 ? -5.70400 -21.23800 -10.97300 1.000 12.42781 510 TYR B O 1
ATOM 2926 N N . GLY B 1 46 ? -7.48700 -20.06200 -10.27900 1.000 12.29884 511 GLY B N 1
ATOM 2927 C CA . GLY B 1 46 ? -7.91800 -19.77400 -11.63300 1.000 13.79113 511 GLY B CA 1
ATOM 2928 C C . GLY B 1 46 ? -8.74200 -20.89200 -12.24400 1.000 14.76230 511 GLY B C 1
ATOM 2929 O O . GLY B 1 46 ? -9.40600 -21.67800 -11.55600 1.000 17.04415 511 GLY B O 1
ATOM 2933 N N . GLY B 1 47 ? -8.69000 -20.96700 -13.56500 1.000 15.46238 512 GLY B N 1
ATOM 2934 C CA . GLY B 1 47 ? -9.52800 -21.90500 -14.27100 1.000 16.64673 512 GLY B CA 1
ATOM 2935 C C . GLY B 1 47 ? -10.97900 -21.51900 -14.10800 1.000 18.38905 512 GLY B C 1
ATOM 2936 O O . GLY B 1 47 ? -11.39500 -20.44700 -14.54900 1.000 24.99773 512 GLY B O 1
ATOM 2940 N N . SER B 1 48 ? -11.75800 -22.38900 -13.48400 1.000 17.71002 513 SER B N 1
ATOM 2941 C CA . SER B 1 48 ? -13.13100 -22.10500 -13.10700 1.000 16.25984 513 SER B CA 1
ATOM 2942 C C . SER B 1 48 ? -13.35700 -22.79700 -11.77600 1.000 15.84400 513 SER B C 1
ATOM 2943 O O . SER B 1 48 ? -12.57100 -23.65300 -11.36100 1.000 16.47040 513 SER B O 1
ATOM 2951 N N . LYS B 1 49 ? -14.44400 -22.43500 -11.10000 1.000 15.06233 514 LYS B N 1
ATOM 2952 C CA . LYS B 1 49 ? -14.71400 -23.04300 -9.80800 1.000 15.58871 514 LYS B CA 1
ATOM 2953 C C . LYS B 1 49 ? -14.83400 -24.55500 -9.94500 1.000 14.52543 514 LYS B C 1
ATOM 2954 O O . LYS B 1 49 ? -14.25200 -25.31500 -9.16200 1.000 14.14380 514 LYS B O 1
ATOM 2973 N N A THR B 1 50 ? -15.54700 -25.02100 -10.96500 0.490 14.49911 515 THR B N 1
ATOM 2974 N N B THR B 1 50 ? -15.57300 -25.01300 -10.95000 0.510 13.93062 515 THR B N 1
ATOM 2975 C CA A THR B 1 50 ? -15.76800 -26.45900 -11.08600 0.490 14.68071 515 THR B CA 1
ATOM 2976 C CA B THR B 1 50 ? -15.78100 -26.44800 -11.10700 0.510 15.16234 515 THR B CA 1
ATOM 2977 C C A THR B 1 50 ? -14.51200 -27.20100 -11.52100 0.490 14.79651 515 THR B C 1
ATOM 2978 C C B THR B 1 50 ? -14.49800 -27.17400 -11.49000 0.510 14.58859 515 THR B C 1
ATOM 2979 O O A THR B 1 50 ? -14.25500 -28.31700 -11.05000 0.490 16.10193 515 THR B O 1
ATOM 2980 O O B THR B 1 50 ? -14.19800 -28.24300 -10.93800 0.510 11.35926 515 THR B O 1
ATOM 3001 N N . SER B 1 51 ? -13.71600 -26.61500 -12.41800 1.000 13.77534 516 SER B N 1
ATOM 3002 C CA . SER B 1 51 ? -12.49400 -27.29500 -12.83300 1.000 13.16737 516 SER B CA 1
ATOM 3003 C C . SER B 1 51 ? -11.50500 -27.35900 -11.67600 1.000 13.82008 516 SER B C 1
ATOM 3004 O O . SER B 1 51 ? -10.81900 -28.36500 -11.49700 1.000 13.34897 516 SER B O 1
ATOM 3012 N N A LEU B 1 52 ? -11.43600 -26.30800 -10.86500 0.590 12.58835 517 LEU B N 1
ATOM 3013 N N B LEU B 1 52 ? -11.43600 -26.30500 -10.86500 0.410 13.06999 517 LEU B N 1
ATOM 3014 C CA A LEU B 1 52 ? -10.55200 -26.35500 -9.70800 0.590 11.57770 517 LEU B CA 1
ATOM 3015 C CA B LEU B 1 52 ? -10.55500 -26.33900 -9.70300 0.410 12.15409 517 LEU B CA 1
ATOM 3016 C C A LEU B 1 52 ? -11.02400 -27.40400 -8.71500 0.590 12.04092 517 LEU B C 1
ATOM 3017 C C B LEU B 1 52 ? -11.02400 -27.37500 -8.69000 0.410 12.76995 517 LEU B C 1
ATOM 3018 O O A LEU B 1 52 ? -10.21700 -28.14100 -8.13800 0.590 13.53057 517 LEU B O 1
ATOM 3019 O O B LEU B 1 52 ? -10.21000 -28.08200 -8.08500 0.410 11.14871 517 LEU B O 1
ATOM 3050 N N . TYR B 1 53 ? -12.33300 -27.43800 -8.44500 1.000 12.56730 518 TYR B N 1
ATOM 3051 C CA . TYR B 1 53 ? -12.88200 -28.44900 -7.55600 1.000 10.95131 518 TYR B CA 1
ATOM 3052 C C . TYR B 1 53 ? -12.52700 -29.85100 -8.03700 1.000 12.35674 518 TYR B C 1
ATOM 3053 O O . TYR B 1 53 ? -12.09000 -30.70500 -7.25200 1.000 12.09092 518 TYR B O 1
ATOM 3071 N N . ASN B 1 54 ? -12.69300 -30.10300 -9.32900 1.000 11.86984 519 ASN B N 1
ATOM 3072 C CA . ASN B 1 54 ? -12.37600 -31.42100 -9.87300 1.000 12.25673 519 ASN B CA 1
ATOM 3073 C C . ASN B 1 54 ? -10.89800 -31.74400 -9.71200 1.000 12.19620 519 ASN B C 1
ATOM 3074 O O . ASN B 1 54 ? -10.52900 -32.87500 -9.34600 1.000 13.07262 519 ASN B O 1
ATOM 3085 N N . LEU B 1 55 ? -10.02800 -30.76300 -9.95200 1.000 12.65415 520 LEU B N 1
ATOM 3086 C CA . LEU B 1 55 ? -8.60200 -30.99000 -9.73500 1.000 12.11987 520 LEU B CA 1
ATOM 3087 C C . LEU B 1 55 ? -8.29800 -31.30400 -8.27100 1.000 12.11461 520 LEU B C 1
ATOM 3088 O O . LEU B 1 55 ? -7.47400 -32.17500 -7.96800 1.000 13.11736 520 LEU B O 1
ATOM 3104 N N . ARG B 1 56 ? -8.94000 -30.59000 -7.35600 1.000 10.70128 521 ARG B N 1
ATOM 3105 C CA . ARG B 1 56 ? -8.76900 -30.82800 -5.92700 1.000 11.26451 521 ARG B CA 1
ATOM 3106 C C . ARG B 1 56 ? -9.16100 -32.25200 -5.57100 1.000 12.41465 521 ARG B C 1
ATOM 3107 O O . ARG B 1 56 ? -8.44100 -32.93000 -4.82500 1.000 12.95155 521 ARG B O 1
ATOM 3128 N N . ARG B 1 57 ? -10.28900 -32.73000 -6.10400 1.000 12.12514 522 ARG B N 1
ATOM 3129 C CA . ARG B 1 57 ? -10.69800 -34.11100 -5.82100 1.000 12.70415 522 ARG B CA 1
ATOM 3130 C C . ARG B 1 57 ? -9.68700 -35.10900 -6.35300 1.000 13.69112 522 ARG B C 1
ATOM 3131 O O . ARG B 1 57 ? -9.38800 -36.10800 -5.69500 1.000 14.53332 522 ARG B O 1
ATOM 3152 N N . GLY B 1 58 ? -9.15500 -34.86800 -7.55300 1.000 12.51466 523 GLY B N 1
ATOM 3153 C CA . GLY B 1 58 ? -8.17500 -35.78700 -8.11200 1.000 14.43068 523 GLY B CA 1
ATOM 3154 C C . GLY B 1 58 ? -6.85900 -35.74900 -7.36000 1.000 14.25697 523 GLY B C 1
ATOM 3155 O O . GLY B 1 58 ? -6.19800 -36.78000 -7.19400 1.000 14.52279 523 GLY B O 1
ATOM 3159 N N . THR B 1 59 ? -6.49900 -34.57500 -6.84300 1.000 12.96734 524 THR B N 1
ATOM 3160 C CA . THR B 1 59 ? -5.27300 -34.45100 -6.06200 1.000 13.46214 524 THR B CA 1
ATOM 3161 C C . THR B 1 59 ? -5.38000 -35.25100 -4.77300 1.000 12.52782 524 THR B C 1
ATOM 3162 O O . THR B 1 59 ? -4.42800 -35.92700 -4.37200 1.000 13.25159 524 THR B O 1
ATOM 3173 N N . ALA B 1 60 ? -6.53600 -35.18500 -4.11300 1.000 12.72258 525 ALA B N 1
ATOM 3174 C CA . ALA B 1 60 ? -6.72500 -35.94200 -2.88200 1.000 13.30949 525 ALA B CA 1
ATOM 3175 C C . ALA B 1 60 ? -6.53700 -37.42800 -3.11500 1.000 15.45712 525 ALA B C 1
ATOM 3176 O O . ALA B 1 60 ? -5.98300 -38.12800 -2.26500 1.000 15.84927 525 ALA B O 1
ATOM 3183 N N . LEU B 1 61 ? -6.99000 -37.93200 -4.26200 1.000 14.12011 526 LEU B N 1
ATOM 3184 C CA . LEU B 1 61 ? -6.88700 -39.36200 -4.52700 1.000 16.74674 526 LEU B CA 1
ATOM 3185 C C . LEU B 1 61 ? -5.46400 -39.74500 -4.87400 1.000 16.64673 526 LEU B C 1
ATOM 3186 O O . LEU B 1 61 ? -4.99500 -40.82000 -4.49400 1.000 18.63381 526 LEU B O 1
ATOM 3202 N N . ALA B 1 62 ? -4.76100 -38.87200 -5.59600 1.000 14.54385 527 ALA B N 1
ATOM 3203 C CA . ALA B 1 62 ? -3.43100 -39.19800 -6.07700 1.000 15.88348 527 ALA B CA 1
ATOM 3204 C C . ALA B 1 62 ? -2.37800 -39.02500 -5.00000 1.000 15.56502 527 ALA B C 1
ATOM 3205 O O . ALA B 1 62 ? -1.30100 -39.60700 -5.10200 1.000 17.35208 527 ALA B O 1
ATOM 3212 N N . ILE B 1 63 ? -2.66500 -38.24000 -3.96900 1.000 13.80692 528 ILE B N 1
ATOM 3213 C CA . ILE B 1 63 ? -1.63800 -37.87500 -3.00000 1.000 13.75428 528 ILE B CA 1
ATOM 3214 C C . ILE B 1 63 ? -2.18900 -38.00600 -1.59000 1.000 13.02261 528 ILE B C 1
ATOM 3215 O O . ILE B 1 63 ? -2.57000 -37.00100 -0.98000 1.000 13.99905 528 ILE B O 1
ATOM 3231 N N . PRO B 1 64 ? -2.21600 -39.20900 -1.03300 1.000 14.60965 529 PRO B N 1
ATOM 3232 C CA . PRO B 1 64 ? -2.66400 -39.36700 0.36400 1.000 17.53631 529 PRO B CA 1
ATOM 3233 C C . PRO B 1 64 ? -1.85000 -38.56100 1.34600 1.000 16.99151 529 PRO B C 1
ATOM 3234 O O . PRO B 1 64 ? -2.33400 -38.27200 2.44200 1.000 16.50198 529 PRO B O 1
ATOM 3245 N N . GLN B 1 65 ? -0.62300 -38.19800 0.98600 1.000 13.97273 530 GLN B N 1
ATOM 3246 C CA . GLN B 1 65 ? 0.30200 -37.54300 1.90200 1.000 14.85441 530 GLN B CA 1
ATOM 3247 C C . GLN B 1 65 ? 0.06100 -36.05300 2.02000 1.000 14.50963 530 GLN B C 1
ATOM 3248 O O . GLN B 1 65 ? 0.71300 -35.40400 2.84100 1.000 16.65463 530 GLN B O 1
ATOM 3262 N N . CYS B 1 66 ? -0.85200 -35.49000 1.23800 1.000 12.23831 531 CYS B N 1
ATOM 3263 C CA . CYS B 1 66 ? -1.11200 -34.05500 1.27600 1.000 12.93576 531 CYS B CA 1
ATOM 3264 C C . CYS B 1 66 ? -2.36400 -33.77900 2.10500 1.000 11.22240 531 CYS B C 1
ATOM 3265 O O . CYS B 1 66 ? -3.10900 -34.68700 2.48900 1.000 11.93564 531 CYS B O 1
ATOM 3273 N N . ARG B 1 67 ? -2.57400 -32.49300 2.39700 1.000 10.78287 532 ARG B N 1
ATOM 3274 C CA . ARG B 1 67 ? -3.81100 -32.01100 2.99100 1.000 10.37493 532 ARG B CA 1
ATOM 3275 C C . ARG B 1 67 ? -4.27100 -30.81700 2.16600 1.000 10.01962 532 ARG B C 1
ATOM 3276 O O . ARG B 1 67 ? -3.45500 -30.06800 1.63900 1.000 11.86721 532 ARG B O 1
ATOM 3297 N N . LEU B 1 68 ? -5.58700 -30.64700 2.05000 1.000 10.15122 533 LEU B N 1
ATOM 3298 C CA . LEU B 1 68 ? -6.16100 -29.67500 1.13500 1.000 10.61443 533 LEU B CA 1
ATOM 3299 C C . LEU B 1 68 ? -7.13700 -28.76300 1.84800 1.000 11.19082 533 LEU B C 1
ATOM 3300 O O . LEU B 1 68 ? -7.96400 -29.22400 2.63600 1.000 11.49875 533 LEU B O 1
ATOM 3316 N N . THR B 1 69 ? -7.09500 -27.47500 1.51700 1.000 10.80130 534 THR B N 1
ATOM 3317 C CA . THR B 1 69 ? -8.18400 -26.61600 1.95300 1.000 10.45388 534 THR B CA 1
ATOM 3318 C C . THR B 1 69 ? -9.38800 -26.81200 1.04900 1.000 10.37756 534 THR B C 1
ATOM 3319 O O . THR B 1 69 ? -9.25200 -27.28600 -0.08100 1.000 10.65391 534 THR B O 1
ATOM 3330 N N . PRO B 1 70 ? -10.56800 -26.39700 1.50200 1.000 10.81709 535 PRO B N 1
ATOM 3331 C CA . PRO B 1 70 ? -11.68100 -26.19600 0.56100 1.000 11.27504 535 PRO B CA 1
ATOM 3332 C C . PRO B 1 70 ? -11.30200 -25.13800 -0.46400 1.000 10.96974 535 PRO B C 1
ATOM 3333 O O . PRO B 1 70 ? -10.32500 -24.40400 -0.31200 1.000 10.78814 535 PRO B O 1
ATOM 3344 N N . LEU B 1 71 ? -12.08500 -25.04700 -1.53800 1.000 10.40125 536 LEU B N 1
ATOM 3345 C CA . LEU B 1 71 ? -12.00700 -23.88000 -2.41000 1.000 11.11449 536 LEU B CA 1
ATOM 3346 C C . LEU B 1 71 ? -12.40000 -22.63500 -1.64400 1.000 11.14607 536 LEU B C 1
ATOM 3347 O O . LEU B 1 71 ? -13.29800 -22.65800 -0.80600 1.000 12.27252 536 LEU B O 1
ATOM 3363 N N . SER B 1 72 ? -11.76700 -21.52800 -2.00000 1.000 10.46704 537 SER B N 1
ATOM 3364 C CA . SER B 1 72 ? -12.17500 -20.22800 -1.50300 1.000 10.80919 537 SER B CA 1
ATOM 3365 C C . SER B 1 72 ? -11.94100 -19.24200 -2.63000 1.000 12.01197 537 SER B C 1
ATOM 3366 O O . SER B 1 72 ? -11.70300 -19.63800 -3.77000 1.000 14.65176 537 SER B O 1
ATOM 3374 N N A ARG B 1 73 ? -12.00100 -17.95800 -2.32200 0.410 13.75954 538 ARG B N 1
ATOM 3375 N N B ARG B 1 73 ? -12.00300 -17.96200 -2.31600 0.590 13.73586 538 ARG B N 1
ATOM 3376 C CA A ARG B 1 73 ? -11.99400 -16.92300 -3.34700 0.410 13.52794 538 ARG B CA 1
ATOM 3377 C CA B ARG B 1 73 ? -11.97300 -16.92200 -3.33000 0.590 13.03841 538 ARG B CA 1
ATOM 3378 C C A ARG B 1 73 ? -10.80200 -15.99400 -3.16900 0.410 12.45412 538 ARG B C 1
ATOM 3379 C C B ARG B 1 73 ? -10.73100 -16.05800 -3.16200 0.590 11.93827 538 ARG B C 1
ATOM 3380 O O A ARG B 1 73 ? -10.44100 -15.63800 -2.04500 0.410 12.50150 538 ARG B O 1
ATOM 3381 O O B ARG B 1 73 ? -10.25200 -15.82800 -2.04500 0.590 12.53045 538 ARG B O 1
ATOM 3422 N N . LEU B 1 74 ? -10.22000 -15.56600 -4.30300 1.000 11.23556 539 LEU B N 1
ATOM 3423 C CA . LEU B 1 74 ? -9.13200 -14.60500 -4.24900 1.000 10.65128 539 LEU B CA 1
ATOM 3424 C C . LEU B 1 74 ? -9.66100 -13.18500 -4.19300 1.000 10.76182 539 LEU B C 1
ATOM 3425 O O . LEU B 1 74 ? -10.65100 -12.87200 -4.85700 1.000 10.96974 539 LEU B O 1
ATOM 3441 N N . PRO B 1 75 ? -8.97000 -12.31200 -3.46400 1.000 9.79854 540 PRO B N 1
ATOM 3442 C CA . PRO B 1 75 ? -9.20100 -10.86800 -3.59300 1.000 10.18280 540 PRO B CA 1
ATOM 3443 C C . PRO B 1 75 ? -8.61400 -10.35600 -4.90300 1.000 10.36440 540 PRO B C 1
ATOM 3444 O O . PRO B 1 75 ? -7.93500 -11.05700 -5.64500 1.000 11.64613 540 PRO B O 1
ATOM 3455 N N . PHE B 1 76 ? -8.90800 -9.09100 -5.18000 1.000 11.59350 541 PHE B N 1
ATOM 3456 C CA . PHE B 1 76 ? -8.34600 -8.42600 -6.34200 1.000 11.44085 541 PHE B CA 1
ATOM 3457 C C . PHE B 1 76 ? -6.90700 -7.97000 -6.08000 1.000 11.46453 541 PHE B C 1
ATOM 3458 O O . PHE B 1 76 ? -6.46100 -7.81600 -4.94200 1.000 13.18053 541 PHE B O 1
ATOM 3475 N N . GLY B 1 77 ? -6.18600 -7.73700 -7.16800 1.000 12.91734 542 GLY B N 1
ATOM 3476 C CA . GLY B 1 77 ? -4.84700 -7.19400 -7.11100 1.000 12.57256 542 GLY B CA 1
ATOM 3477 C C . GLY B 1 77 ? -4.86900 -5.68100 -7.20800 1.000 11.88564 542 GLY B C 1
ATOM 3478 O O . GLY B 1 77 ? -5.69200 -5.01500 -6.57300 1.000 13.22527 542 GLY B O 1
ATOM 3482 N N . MET B 1 78 ? -3.94600 -5.12600 -7.99300 1.000 13.09631 543 MET B N 1
ATOM 3483 C CA . MET B 1 78 ? -3.91400 -3.69600 -8.25200 1.000 13.64900 543 MET B CA 1
ATOM 3484 C C . MET B 1 78 ? -4.81500 -3.35600 -9.42800 1.000 16.26511 543 MET B C 1
ATOM 3485 O O . MET B 1 78 ? -4.84700 -4.07700 -10.43000 1.000 16.55198 543 MET B O 1
ATOM 3499 N N . ALA B 1 79 ? -5.48500 -2.22500 -9.33200 1.000 15.27025 544 ALA B N 1
ATOM 3500 C CA . ALA B 1 79 ? -6.21800 -1.71600 -10.48100 1.000 17.27312 544 ALA B CA 1
ATOM 3501 C C . ALA B 1 79 ? -5.33700 -0.75200 -11.26500 1.000 18.40484 544 ALA B C 1
ATOM 3502 O O . ALA B 1 79 ? -4.62900 0.06000 -10.66200 1.000 19.67341 544 ALA B O 1
ATOM 3509 N N . PRO B 1 80 ? -5.35200 -0.82000 -12.59800 1.000 19.43391 545 PRO B N 1
ATOM 3510 C CA . PRO B 1 80 ? -4.60900 0.16400 -13.39000 1.000 19.19177 545 PRO B CA 1
ATOM 3511 C C . PRO B 1 80 ? -5.29700 1.51900 -13.37100 1.000 24.31344 545 PRO B C 1
ATOM 3512 O O . PRO B 1 80 ? -6.48200 1.64900 -13.05900 1.000 25.48463 545 PRO B O 1
ATOM 3523 N N . GLY B 1 81 ? -4.52600 2.55100 -13.69800 1.000 28.31129 546 GLY B N 1
ATOM 3524 C CA . GLY B 1 81 ? -5.06300 3.89100 -13.73400 1.000 33.59613 546 GLY B CA 1
ATOM 3525 C C . GLY B 1 81 ? -4.88000 4.62800 -12.42900 1.000 27.29801 546 GLY B C 1
ATOM 3526 O O . GLY B 1 81 ? -4.21900 4.15600 -11.50100 1.000 28.75871 546 GLY B O 1
ATOM 3530 N N . PRO B 1 82 ? -5.48000 5.82800 -12.32400 1.000 51.72989 547 PRO B N 1
ATOM 3531 C CA . PRO B 1 82 ? -5.25000 6.67700 -11.15200 1.000 66.45797 547 PRO B CA 1
ATOM 3532 C C . PRO B 1 82 ? -6.12200 6.35700 -9.94800 1.000 73.76148 547 PRO B C 1
ATOM 3533 O O . PRO B 1 82 ? -6.12800 7.13400 -8.99200 1.000 75.01163 547 PRO B O 1
ATOM 3544 N N . GLY B 1 83 ? -6.84400 5.24500 -9.95200 1.000 64.66565 548 GLY B N 1
ATOM 3545 C CA . GLY B 1 83 ? -7.62800 4.86100 -8.80000 1.000 60.98889 548 GLY B CA 1
ATOM 3546 C C . GLY B 1 83 ? -9.09900 4.72700 -9.14600 1.000 67.74233 548 GLY B C 1
ATOM 3547 O O . GLY B 1 83 ? -9.54300 5.25300 -10.17800 1.000 56.61468 548 GLY B O 1
ATOM 3551 N N . PRO B 1 84 ? -9.91000 4.08400 -8.25700 1.000 77.93303 549 PRO B N 1
ATOM 3552 C CA . PRO B 1 84 ? -9.55300 3.66400 -6.89100 1.000 63.90503 549 PRO B CA 1
ATOM 3553 C C . PRO B 1 84 ? -9.03000 2.27100 -6.82600 1.000 32.48021 549 PRO B C 1
ATOM 3554 O O . PRO B 1 84 ? -9.43400 1.48700 -7.67100 1.000 25.64518 549 PRO B O 1
ATOM 3565 N N . GLN B 1 85 ? -8.21800 1.96700 -5.83400 1.000 21.87894 550 GLN B N 1
ATOM 3566 C CA . GLN B 1 85 ? -7.84400 0.58500 -5.64700 1.000 16.52040 550 GLN B CA 1
ATOM 3567 C C . GLN B 1 85 ? -8.95800 -0.16400 -4.92200 1.000 15.16234 550 GLN B C 1
ATOM 3568 O O . GLN B 1 85 ? -9.74000 0.44500 -4.19100 1.000 17.91531 550 GLN B O 1
ATOM 3582 N N . PRO B 1 86 ? -9.06400 -1.47300 -5.11800 1.000 13.96220 551 PRO B N 1
ATOM 3583 C CA . PRO B 1 86 ? -10.06100 -2.24700 -4.36900 1.000 12.95945 551 PRO B CA 1
ATOM 3584 C C . PRO B 1 86 ? -9.69600 -2.31200 -2.89400 1.000 13.00945 551 PRO B C 1
ATOM 3585 O O . PRO B 1 86 ? -8.52600 -2.33000 -2.51800 1.000 14.24381 551 PRO B O 1
ATOM 3596 N N . GLY B 1 87 ? -10.71000 -2.39000 -2.05500 1.000 13.29370 552 GLY B N 1
ATOM 3597 C CA . GLY B 1 87 ? -10.48400 -2.60800 -0.63700 1.000 13.86745 552 GLY B CA 1
ATOM 3598 C C . GLY B 1 87 ? -9.91700 -3.99700 -0.41000 1.000 12.40149 552 GLY B C 1
ATOM 3599 O O . GLY B 1 87 ? -10.14500 -4.91800 -1.20700 1.000 13.18316 552 GLY B O 1
ATOM 3603 N N . PRO B 1 88 ? -9.16400 -4.18300 0.67500 1.000 11.50138 553 PRO B N 1
ATOM 3604 C CA . PRO B 1 88 ? -8.48700 -5.47100 0.88300 1.000 11.01448 553 PRO B CA 1
ATOM 3605 C C . PRO B 1 88 ? -9.41700 -6.66300 0.98300 1.000 11.31188 553 PRO B C 1
ATOM 3606 O O . PRO B 1 88 ? -8.98500 -7.78400 0.70000 1.000 12.08303 553 PRO B O 1
ATOM 3617 N N . LEU B 1 89 ? -10.66700 -6.47400 1.39600 1.000 10.26176 554 LEU B N 1
ATOM 3618 C CA . LEU B 1 89 ? -11.59600 -7.57600 1.57300 1.000 11.26977 554 LEU B CA 1
ATOM 3619 C C . LEU B 1 89 ? -12.37700 -7.94700 0.31600 1.000 11.90932 554 LEU B C 1
ATOM 3620 O O . LEU B 1 89 ? -13.02500 -9.00200 0.31000 1.000 13.55426 554 LEU B O 1
ATOM 3636 N N . ARG B 1 90 ? -12.38400 -7.09800 -0.70600 1.000 11.70930 555 ARG B N 1
ATOM 3637 C CA . ARG B 1 90 ? -13.20600 -7.37100 -1.88000 1.000 12.61993 555 ARG B CA 1
ATOM 3638 C C . ARG B 1 90 ? -12.84100 -8.72400 -2.46200 1.000 11.82510 555 ARG B C 1
ATOM 3639 O O . ARG B 1 90 ? -11.66700 -9.04600 -2.61500 1.000 13.01735 555 ARG B O 1
ATOM 3660 N N . GLU B 1 91 ? -13.84400 -9.50200 -2.83700 1.000 11.68561 556 GLU B N 1
ATOM 3661 C CA . GLU B 1 91 ? -13.65700 -10.82900 -3.40200 1.000 10.99342 556 GLU B CA 1
ATOM 3662 C C . GLU B 1 91 ? -13.94700 -10.83200 -4.89300 1.000 11.99618 556 GLU B C 1
ATOM 3663 O O . GLU B 1 91 ? -14.93100 -10.25100 -5.34700 1.000 13.49899 556 GLU B O 1
ATOM 3675 N N . SER B 1 92 ? -13.07000 -11.49400 -5.63200 1.000 12.58572 557 SER B N 1
ATOM 3676 C CA . SER B 1 92 ? -13.24300 -11.71400 -7.05600 1.000 11.78826 557 SER B CA 1
ATOM 3677 C C . SER B 1 92 ? -14.03200 -13.00100 -7.27800 1.000 13.99378 557 SER B C 1
ATOM 3678 O O . SER B 1 92 ? -14.32700 -13.73600 -6.33400 1.000 14.88600 557 SER B O 1
ATOM 3686 N N . ILE B 1 93 ? -14.26400 -13.33800 -8.55000 1.000 15.01759 558 ILE B N 1
ATOM 3687 C CA . ILE B 1 93 ? -14.87600 -14.61900 -8.90600 1.000 15.03338 558 ILE B CA 1
ATOM 3688 C C . ILE B 1 93 ? -13.84800 -15.72400 -9.09000 1.000 15.21761 558 ILE B C 1
ATOM 3689 O O . ILE B 1 93 ? -14.21500 -16.85100 -9.43100 1.000 17.20206 558 ILE B O 1
ATOM 3705 N N . VAL B 1 94 ? -12.57600 -15.42300 -8.94900 1.000 12.53835 559 VAL B N 1
ATOM 3706 C CA . VAL B 1 94 ? -11.52600 -16.40700 -9.14600 1.000 12.45149 559 VAL B CA 1
ATOM 3707 C C . VAL B 1 94 ? -11.32400 -17.17300 -7.85300 1.000 12.08303 559 VAL B C 1
ATOM 3708 O O . VAL B 1 94 ? -11.21000 -16.57400 -6.77200 1.000 12.78048 559 VAL B O 1
ATOM 3721 N N . CYS B 1 95 ? -11.26200 -18.49000 -7.95300 1.000 10.30387 560 CYS B N 1
ATOM 3722 C CA . CYS B 1 95 ? -11.14400 -19.34900 -6.79700 1.000 11.20397 560 CYS B CA 1
ATOM 3723 C C . CYS B 1 95 ? -9.71200 -19.86400 -6.64400 1.000 10.66970 560 CYS B C 1
ATOM 3724 O O . CYS B 1 95 ? -8.89300 -19.78800 -7.56000 1.000 10.44599 560 CYS B O 1
ATOM 3732 N N . TYR B 1 96 ? -9.43800 -20.41900 -5.46200 1.000 9.93014 561 TYR B N 1
ATOM 3733 C CA . TYR B 1 96 ? -8.16600 -21.05900 -5.17000 1.000 9.43534 561 TYR B CA 1
ATOM 3734 C C . TYR B 1 96 ? -8.37400 -22.19800 -4.18900 1.000 9.19584 561 TYR B C 1
ATOM 3735 O O . TYR B 1 96 ? -9.40100 -22.27800 -3.50800 1.000 10.39598 561 TYR B O 1
ATOM 3753 N N . PHE B 1 97 ? -7.36900 -23.07400 -4.10300 1.000 10.03805 562 PHE B N 1
ATOM 3754 C CA . PHE B 1 97 ? -7.21300 -23.93100 -2.94600 1.000 9.76959 562 PHE B CA 1
ATOM 3755 C C . PHE B 1 97 ? -5.73300 -24.10600 -2.67500 1.000 9.93803 562 PHE B C 1
ATOM 3756 O O . PHE B 1 97 ? -4.88400 -23.85500 -3.53500 1.000 10.96184 562 PHE B O 1
ATOM 3773 N N A MET B 1 98 ? -5.42300 -24.47300 -1.42900 0.550 8.93528 563 MET B N 1
ATOM 3774 N N B MET B 1 98 ? -5.43200 -24.53900 -1.46300 0.450 11.46453 563 MET B N 1
ATOM 3775 C CA A MET B 1 98 ? -4.05700 -24.74000 -0.98300 0.550 10.74339 563 MET B CA 1
ATOM 3776 C CA B MET B 1 98 ? -4.05700 -24.78300 -1.07500 0.450 10.01699 563 MET B CA 1
ATOM 3777 C C A MET B 1 98 ? -3.85700 -26.23600 -0.74300 0.550 10.44599 563 MET B C 1
ATOM 3778 C C B MET B 1 98 ? -3.84900 -26.24600 -0.74700 0.450 10.64338 563 MET B C 1
ATOM 3779 O O A MET B 1 98 ? -4.73800 -26.91400 -0.19500 0.550 11.40400 563 MET B O 1
ATOM 3780 O O B MET B 1 98 ? -4.70500 -26.89300 -0.12700 0.450 11.37768 563 MET B O 1
ATOM 3807 N N . VAL B 1 99 ? -2.69100 -26.73400 -1.16600 1.000 10.81972 564 VAL B N 1
ATOM 3808 C CA . VAL B 1 99 ? -2.21100 -28.08000 -0.85600 1.000 9.99594 564 VAL B CA 1
ATOM 3809 C C . VAL B 1 99 ? -1.07400 -27.90900 0.14400 1.000 11.01185 564 VAL B C 1
ATOM 3810 O O . VAL B 1 99 ? -0.08100 -27.23700 -0.16200 1.000 13.22264 564 VAL B O 1
ATOM 3823 N N . PHE B 1 100 ? -1.20000 -28.51200 1.32300 1.000 10.63285 565 PHE B N 1
ATOM 3824 C CA . PHE B 1 100 ? -0.14000 -28.51600 2.33100 1.000 9.47482 565 PHE B CA 1
ATOM 3825 C C . PHE B 1 100 ? 0.69300 -29.77900 2.15900 1.000 11.11975 565 PHE B C 1
ATOM 3826 O O . PHE B 1 100 ? 0.14500 -30.87000 1.94600 1.000 11.34610 565 PHE B O 1
ATOM 3843 N N . LEU B 1 101 ? 2.01100 -29.61900 2.24900 1.000 10.12227 566 LEU B N 1
ATOM 3844 C CA . LEU B 1 101 ? 2.95900 -30.70800 2.06200 1.000 9.24321 566 LEU B CA 1
ATOM 3845 C C . LEU B 1 101 ? 4.07300 -30.63900 3.09500 1.000 10.65391 566 LEU B C 1
ATOM 3846 O O . LEU B 1 101 ? 4.39700 -29.57000 3.63100 1.000 11.24345 566 LEU B O 1
ATOM 3862 N N . GLN B 1 102 ? 4.67900 -31.79200 3.35300 1.000 11.00658 567 GLN B N 1
ATOM 3863 C CA . GLN B 1 102 ? 5.75400 -31.89400 4.31900 1.000 10.33019 567 GLN B CA 1
ATOM 3864 C C . GLN B 1 102 ? 7.12900 -31.61900 3.74400 1.000 10.85130 567 GLN B C 1
ATOM 3865 O O . GLN B 1 102 ? 8.06700 -31.43600 4.53100 1.000 12.04355 567 GLN B O 1
ATOM 3879 N N . THR B 1 103 ? 7.29200 -31.60800 2.41700 1.000 11.41979 568 THR B N 1
ATOM 3880 C CA . THR B 1 103 ? 8.59100 -31.30000 1.82300 1.000 10.55127 568 THR B CA 1
ATOM 3881 C C . THR B 1 103 ? 8.44700 -30.31900 0.66300 1.000 12.45412 568 THR B C 1
ATOM 3882 O O . THR B 1 103 ? 7.52600 -30.41000 -0.16700 1.000 12.41991 568 THR B O 1
ATOM 3893 N N . HIS B 1 104 ? 9.39500 -29.38800 0.60300 1.000 11.81984 569 HIS B N 1
ATOM 3894 C CA . HIS B 1 104 ? 9.47300 -28.46600 -0.51600 1.000 11.48032 569 HIS B CA 1
ATOM 3895 C C . HIS B 1 104 ? 9.82800 -29.18900 -1.80900 1.000 11.97512 569 HIS B C 1
ATOM 3896 O O . HIS B 1 104 ? 9.34400 -28.81900 -2.88400 1.000 12.25410 569 HIS B O 1
ATOM 391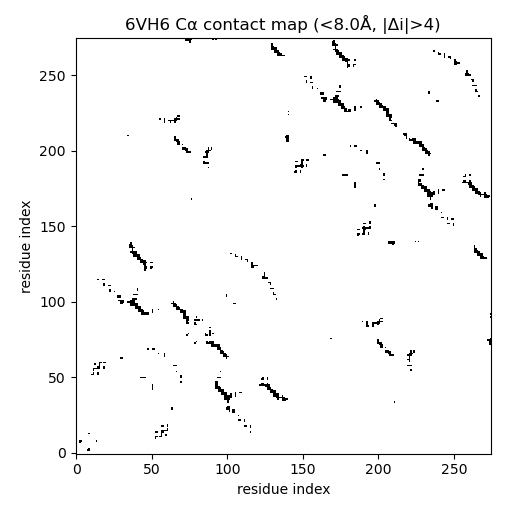0 N N . ILE B 1 105 ? 10.67400 -30.21400 -1.72200 1.000 12.95418 570 ILE B N 1
ATOM 3911 C CA . ILE B 1 105 ? 11.09500 -30.92100 -2.92500 1.000 12.94103 570 ILE B CA 1
ATOM 3912 C C . ILE B 1 105 ? 9.88000 -31.54300 -3.60500 1.000 13.17263 570 ILE B C 1
ATOM 3913 O O . ILE B 1 105 ? 9.74400 -31.49900 -4.83900 1.000 15.70451 570 ILE B O 1
ATOM 3929 N N . PHE B 1 106 ? 8.95500 -32.09600 -2.81900 1.000 11.40137 571 PHE B N 1
ATOM 3930 C CA . PHE B 1 106 ? 7.75300 -32.64700 -3.43200 1.000 12.96208 571 PHE B CA 1
ATOM 3931 C C . PHE B 1 106 ? 6.79200 -31.55400 -3.89500 1.000 13.73849 571 PHE B C 1
ATOM 3932 O O . PHE B 1 106 ? 6.11300 -31.73500 -4.91700 1.000 12.65941 571 PHE B O 1
ATOM 3949 N N . ALA B 1 107 ? 6.71500 -30.41300 -3.17800 1.000 11.89880 572 ALA B N 1
ATOM 3950 C CA . ALA B 1 107 ? 5.93600 -29.27400 -3.66800 1.000 12.48308 572 ALA B CA 1
ATOM 3951 C C . ALA B 1 107 ? 6.37000 -28.88200 -5.07600 1.000 11.95933 572 ALA B C 1
ATOM 3952 O O . ALA B 1 107 ? 5.52300 -28.63900 -5.94600 1.000 12.73574 572 ALA B O 1
ATOM 3959 N N A GLU B 1 108 ? 7.67800 -28.84100 -5.32900 0.560 12.97524 573 GLU B N 1
ATOM 3960 N N B GLU B 1 108 ? 7.67600 -28.83800 -5.32900 0.440 12.93576 573 GLU B N 1
ATOM 3961 C CA A GLU B 1 108 ? 8.15300 -28.50000 -6.66800 0.560 14.14380 573 GLU B CA 1
ATOM 3962 C CA B GLU B 1 108 ? 8.14600 -28.49900 -6.67000 0.440 14.53859 573 GLU B CA 1
ATOM 3963 C C A GLU B 1 108 ? 7.70100 -29.53000 -7.70300 0.560 15.17024 573 GLU B C 1
ATOM 3964 C C B GLU B 1 108 ? 7.68300 -29.52800 -7.69800 0.440 15.20972 573 GLU B C 1
ATOM 3965 O O A GLU B 1 108 ? 7.30900 -29.16900 -8.82000 0.560 15.76242 573 GLU B O 1
ATOM 3966 O O B GLU B 1 108 ? 7.26000 -29.16700 -8.80300 0.440 15.83611 573 GLU B O 1
ATOM 3989 N N . VAL B 1 109 ? 7.75300 -30.81600 -7.35100 1.000 15.20445 574 VAL B N 1
ATOM 3990 C CA . VAL B 1 109 ? 7.33500 -31.87500 -8.26400 1.000 14.08064 574 VAL B CA 1
ATOM 3991 C C . VAL B 1 109 ? 5.84800 -31.78800 -8.54300 1.000 13.63585 574 VAL B C 1
ATOM 3992 O O . VAL B 1 109 ? 5.41400 -31.95300 -9.68400 1.000 15.39395 574 VAL B O 1
ATOM 4005 N N . LEU B 1 110 ? 5.05200 -31.53500 -7.51300 1.000 13.74112 575 LEU B N 1
ATOM 4006 C CA . LEU B 1 110 ? 3.61000 -31.41000 -7.70400 1.000 13.14894 575 LEU B CA 1
ATOM 4007 C C . LEU B 1 110 ? 3.25400 -30.19400 -8.55900 1.000 13.58058 575 LEU B C 1
ATOM 4008 O O . LEU B 1 110 ? 2.36700 -30.27400 -9.42000 1.000 13.75954 575 LEU B O 1
ATOM 4024 N N . LYS B 1 111 ? 3.90700 -29.05300 -8.32300 1.000 13.78850 576 LYS B N 1
ATOM 4025 C CA . LYS B 1 111 ? 3.68500 -27.87900 -9.16700 1.000 13.15158 576 LYS B CA 1
ATOM 4026 C C . LYS B 1 111 ? 3.94100 -28.22400 -10.63200 1.000 15.60450 576 LYS B C 1
ATOM 4027 O O . LYS B 1 111 ? 3.12700 -27.91200 -11.51600 1.000 15.60713 576 LYS B O 1
ATOM 4046 N N . ASP B 1 112 ? 5.07100 -28.87400 -10.90900 1.000 15.59134 577 ASP B N 1
ATOM 4047 C CA . ASP B 1 112 ? 5.39000 -29.26200 -12.27400 1.000 17.49947 577 ASP B CA 1
ATOM 4048 C C . ASP B 1 112 ? 4.32000 -30.20200 -12.83100 1.000 15.61766 577 ASP B C 1
ATOM 4049 O O . ASP B 1 112 ? 3.92600 -30.08200 -13.99300 1.000 17.43104 577 ASP B O 1
ATOM 4058 N N . ALA B 1 113 ? 3.85800 -31.16400 -12.02000 1.000 15.85453 578 ALA B N 1
ATOM 4059 C CA . ALA B 1 113 ? 2.87300 -32.13300 -12.50000 1.000 15.26236 578 ALA B CA 1
ATOM 4060 C C . ALA B 1 113 ? 1.53300 -31.47000 -12.80800 1.000 14.07537 578 ALA B C 1
ATOM 4061 O O . ALA B 1 113 ? 0.90700 -31.76800 -13.82900 1.000 16.06508 578 ALA B O 1
ATOM 4068 N N . ILE B 1 114 ? 1.08000 -30.55800 -11.94800 1.000 14.36751 579 ILE B N 1
ATOM 4069 C CA . ILE B 1 114 ? -0.17400 -29.87400 -12.22600 1.000 13.35423 579 ILE B CA 1
ATOM 4070 C C . ILE B 1 114 ? -0.06300 -29.06400 -13.50000 1.000 13.83850 579 ILE B C 1
ATOM 4071 O O . ILE B 1 114 ? -0.96200 -29.08700 -14.34400 1.000 14.86494 579 ILE B O 1
ATOM 4087 N N . LYS B 1 115 ? 1.04000 -28.34400 -13.66500 1.000 14.65965 580 LYS B N 1
ATOM 4088 C CA . LYS B 1 115 ? 1.22000 -27.54900 -14.87300 1.000 14.94127 580 LYS B CA 1
ATOM 4089 C C . LYS B 1 115 ? 1.16800 -28.43500 -16.10700 1.000 17.39419 580 LYS B C 1
ATOM 4090 O O . LYS B 1 115 ? 0.53900 -28.08700 -17.11500 1.000 16.72043 580 LYS B O 1
ATOM 4109 N N . ASP B 1 116 ? 1.86900 -29.57100 -16.05900 1.000 16.53356 581 ASP B N 1
ATOM 4110 C CA . ASP B 1 116 ? 1.91200 -30.47600 -17.20200 1.000 21.62101 581 ASP B CA 1
ATOM 4111 C C . ASP B 1 116 ? 0.54500 -31.10100 -17.47100 1.000 17.82056 581 ASP B C 1
ATOM 4112 O O . ASP B 1 116 ? 0.16300 -31.32200 -18.62000 1.000 20.04451 581 ASP B O 1
ATOM 4121 N N . LEU B 1 117 ? -0.21100 -31.38200 -16.41900 1.000 16.04929 582 LEU B N 1
ATOM 4122 C CA . LEU B 1 117 ? -1.50100 -32.02900 -16.60700 1.000 18.20481 582 LEU B CA 1
ATOM 4123 C C . LEU B 1 117 ? -2.51800 -31.06800 -17.21200 1.000 16.66252 582 LEU B C 1
ATOM 4124 O O . LEU B 1 117 ? -3.21300 -31.40700 -18.18000 1.000 18.84963 582 LEU B O 1
ATOM 4140 N N . VAL B 1 118 ? -2.63100 -29.86200 -16.65700 1.000 17.57053 583 VAL B N 1
ATOM 4141 C CA . VAL B 1 118 ? -3.70600 -28.98300 -17.10300 1.000 17.11521 583 VAL B CA 1
ATOM 4142 C C . VAL B 1 118 ? -3.47500 -28.45400 -18.51500 1.000 19.28652 583 VAL B C 1
ATOM 4143 O O . VAL B 1 118 ? -4.45000 -28.12400 -19.20900 1.000 20.99462 583 VAL B O 1
ATOM 4156 N N A MET B 1 119 ? -2.22500 -28.37200 -18.97800 0.420 20.40508 584 MET B N 1
ATOM 4157 N N B MET B 1 119 ? -2.22400 -28.37900 -18.97700 0.580 20.47351 584 MET B N 1
ATOM 4158 C CA A MET B 1 119 ? -1.98400 -27.80900 -20.29900 0.420 23.45281 584 MET B CA 1
ATOM 4159 C CA B MET B 1 119 ? -1.99000 -27.81100 -20.29600 0.580 22.88169 584 MET B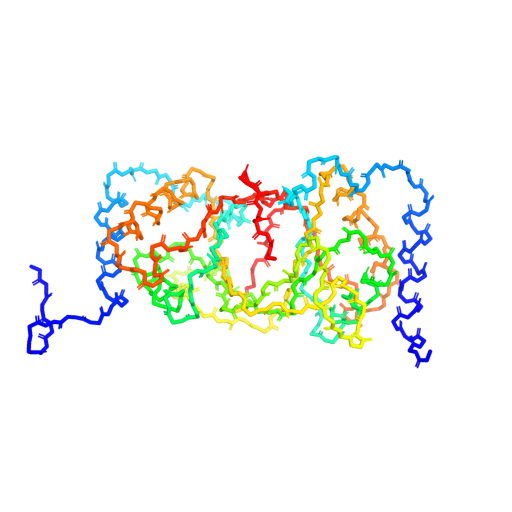 CA 1
ATOM 4160 C C A MET B 1 119 ? -2.47700 -28.71500 -21.41500 0.420 28.70344 584 MET B C 1
ATOM 4161 C C B MET B 1 119 ? -2.48600 -28.71200 -21.41100 0.580 28.74555 584 MET B C 1
ATOM 4162 O O A MET B 1 119 ? -2.56900 -28.25700 -22.55700 0.420 28.42183 584 MET B O 1
ATOM 4163 O O B MET B 1 119 ? -2.60400 -28.24200 -22.54500 0.580 25.72414 584 MET B O 1
ATOM 4190 N N . THR 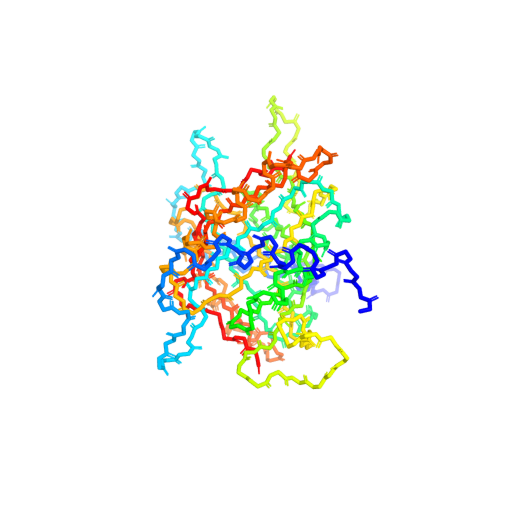B 1 120 ? -2.80900 -29.97000 -21.11800 1.000 22.23161 585 THR B N 1
ATOM 4191 C CA . THR B 1 120 ? -3.34200 -30.89000 -22.11400 1.000 29.27719 585 THR B CA 1
ATOM 4192 C C . THR B 1 120 ? -4.86600 -30.85800 -22.19100 1.000 23.80285 585 THR B C 1
ATOM 4193 O O . THR B 1 120 ? -5.44600 -31.63900 -22.95800 1.000 26.05576 585 THR B O 1
ATOM 4204 N N . LYS B 1 121 ? -5.52400 -29.97300 -21.43900 1.000 22.66588 586 LYS B N 1
ATOM 4205 C CA . LYS B 1 121 ? -6.97300 -29.96000 -21.36100 1.000 23.08698 586 LYS B CA 1
ATOM 4206 C C . LYS B 1 121 ? -7.51400 -28.68100 -21.98100 1.000 22.12634 586 LYS B C 1
ATOM 4207 O O . LYS B 1 121 ? -6.81800 -27.66300 -22.01300 1.000 26.01628 586 LYS B O 1
ATOM 4226 N N . PRO B 1 122 ? -8.75700 -28.68200 -22.44500 1.000 24.63716 587 PRO B N 1
ATOM 4227 C CA . PRO B 1 122 ? -9.34600 -27.44300 -22.96700 1.000 26.18472 587 PRO B CA 1
ATOM 4228 C C . PRO B 1 122 ? -9.68000 -26.46000 -21.85500 1.000 24.91351 587 PRO B C 1
ATOM 4229 O O . PRO B 1 122 ? -9.75100 -26.80200 -20.67100 1.000 25.80309 587 PRO B O 1
ATOM 4240 N N . ALA B 1 123 ? -9.85800 -25.20400 -22.26000 1.000 27.00587 588 ALA B N 1
ATOM 4241 C CA . ALA B 1 123 ? -10.30700 -24.18200 -21.33500 1.000 26.75321 588 ALA B CA 1
ATOM 4242 C C . ALA B 1 123 ? -11.64300 -24.61200 -20.73700 1.000 25.28724 588 ALA B C 1
ATOM 4243 O O . ALA B 1 123 ? -12.45400 -25.25500 -21.40900 1.000 28.25602 588 ALA B O 1
ATOM 4250 N N . PRO B 1 124 ? -11.89900 -24.28500 -19.46400 1.000 21.05516 589 PRO B N 1
ATOM 4251 C CA . PRO B 1 124 ? -11.05300 -23.41800 -18.64700 1.000 20.92883 589 PRO B CA 1
ATOM 4252 C C . PRO B 1 124 ? -9.95800 -24.12900 -17.84800 1.000 18.76804 589 PRO B C 1
ATOM 4253 O O . PRO B 1 124 ? -9.19400 -23.46800 -17.16000 1.000 18.03900 589 PRO B O 1
ATOM 4264 N N . THR B 1 125 ? -9.89000 -25.45900 -17.93200 1.000 18.68645 590 THR B N 1
ATOM 4265 C CA . THR B 1 125 ? -8.94200 -26.20200 -17.11800 1.000 16.25721 590 THR B CA 1
ATOM 4266 C C . THR B 1 125 ? -7.50900 -25.76900 -17.39300 1.000 14.92547 590 THR B C 1
ATOM 4267 O O . THR B 1 125 ? -6.70000 -25.66100 -16.46200 1.000 15.21498 590 THR B O 1
ATOM 4278 N N . CYS B 1 126 ? -7.16300 -25.52700 -18.66100 1.000 17.80740 591 CYS B N 1
ATOM 4279 C CA . CYS B 1 126 ? -5.79500 -25.12500 -18.98100 1.000 18.01532 591 CYS B CA 1
ATOM 4280 C C . CYS B 1 126 ? -5.43300 -23.75800 -18.41100 1.000 19.07334 591 CYS B C 1
ATOM 4281 O O . CYS B 1 126 ? -4.25400 -23.38900 -18.44600 1.000 20.38402 591 CYS B O 1
ATOM 4289 N N . ASN B 1 127 ? -6.39400 -23.01400 -17.87500 1.000 16.95993 592 ASN B N 1
ATOM 4290 C CA . ASN B 1 127 ? -6.12200 -21.69600 -17.31400 1.000 20.22874 592 ASN B CA 1
ATOM 4291 C C . ASN B 1 127 ? -5.85700 -21.74700 -15.82300 1.000 16.94677 592 ASN B C 1
ATOM 4292 O O . ASN B 1 127 ? -5.61400 -20.70600 -15.20400 1.000 17.11258 592 ASN B O 1
ATOM 4303 N N . ILE B 1 128 ? -5.87500 -22.94700 -15.24200 1.000 13.81481 593 ILE B N 1
ATOM 4304 C CA . ILE B 1 128 ? -5.49100 -23.12100 -13.85400 1.000 11.47243 593 ILE B CA 1
ATOM 4305 C C . ILE B 1 128 ? -4.01600 -22.79800 -13.73100 1.000 13.95957 593 ILE B C 1
ATOM 4306 O O . ILE B 1 128 ? -3.19000 -23.17500 -14.58200 1.000 15.08602 593 ILE B O 1
ATOM 4322 N N A ARG B 1 129 ? -3.69000 -22.07500 -12.66700 0.560 11.78826 594 ARG B N 1
ATOM 4323 N N B ARG B 1 129 ? -3.66800 -22.07200 -12.68500 0.440 13.71743 594 ARG B N 1
ATOM 4324 C CA A ARG B 1 129 ? -2.33700 -21.66700 -12.34000 0.560 12.90155 594 ARG B CA 1
ATOM 4325 C CA B ARG B 1 129 ? -2.28000 -21.74100 -12.42500 0.440 13.06999 594 ARG B CA 1
ATOM 4326 C C A ARG B 1 129 ? -1.89400 -22.29300 -11.02400 0.560 11.36452 594 ARG B C 1
ATOM 4327 C C B ARG B 1 129 ? -1.88100 -22.19700 -11.03100 0.440 12.58046 594 ARG B C 1
ATOM 4328 O O A ARG B 1 129 ? -2.70900 -22.65700 -10.16800 0.560 11.13291 594 ARG B O 1
ATOM 4329 O O B ARG B 1 129 ? -2.71700 -22.34400 -10.13600 0.440 10.76182 594 ARG B O 1
ATOM 4370 N N . VAL B 1 130 ? -0.58100 -22.38700 -10.85400 1.000 12.11198 595 VAL B N 1
ATOM 4371 C CA . VAL B 1 130 ? -0.04600 -22.97300 -9.63700 1.000 12.25936 595 VAL B CA 1
ATOM 4372 C C . VAL B 1 130 ? 1.31700 -22.39500 -9.33700 1.000 12.10145 595 VAL B C 1
ATOM 4373 O O . VAL B 1 130 ? 2.14600 -22.21900 -10.23100 1.000 13.84903 595 VAL B O 1
ATOM 4386 N N . THR B 1 131 ? 1.54300 -22.11800 -8.05200 1.000 10.48810 596 THR B N 1
ATOM 4387 C CA . THR B 1 131 ? 2.86100 -21.74800 -7.55400 1.000 11.30399 596 THR B CA 1
ATOM 4388 C C . THR B 1 131 ? 3.16500 -22.54400 -6.29600 1.000 9.99857 596 THR B C 1
ATOM 4389 O O . THR B 1 131 ? 2.27500 -22.83900 -5.50100 1.000 11.83563 596 THR B O 1
ATOM 4400 N N . VAL B 1 132 ? 4.44300 -22.88600 -6.15300 1.000 11.58560 597 VAL B N 1
ATOM 4401 C CA . VAL B 1 132 ? 4.91200 -23.39400 -4.88000 1.000 13.48583 597 VAL B CA 1
ATOM 4402 C C . VAL B 1 132 ? 4.79700 -22.28000 -3.85000 1.000 12.09092 597 VAL B C 1
ATOM 4403 O O . VAL B 1 132 ? 4.95100 -21.08800 -4.15800 1.000 13.56215 597 VAL B O 1
ATOM 4416 N N A CYS B 1 133 ? 4.48300 -22.68200 -2.61700 0.430 13.58321 598 CYS B N 1
ATOM 4417 N N B CYS B 1 133 ? 4.52800 -22.66300 -2.61400 0.570 12.73837 598 CYS B N 1
ATOM 4418 C CA A CYS B 1 133 ? 4.39600 -21.81500 -1.45500 0.430 15.38079 598 CYS B CA 1
ATOM 4419 C CA B CYS B 1 133 ? 4.58300 -21.72200 -1.51700 0.570 13.48320 598 CYS B CA 1
ATOM 4420 C C A CYS B 1 133 ? 5.24600 -22.42300 -0.34600 0.430 14.68597 598 CYS B C 1
ATOM 4421 C C B CYS B 1 133 ? 5.27000 -22.38600 -0.33700 0.570 14.54122 598 CYS B C 1
ATOM 4422 O O A CYS B 1 133 ? 5.50000 -23.63300 -0.31400 0.430 9.44061 598 CYS B O 1
ATOM 4423 O O B CYS B 1 133 ? 5.32600 -23.61300 -0.22300 0.570 20.21032 598 CYS B O 1
ATOM 4438 N N A SER B 1 134 ? 5.72300 -21.56900 0.55100 0.430 15.54397 599 SER B N 1
ATOM 4439 N N B SER B 1 134 ? 5.83400 -21.54900 0.52100 0.570 14.40436 599 SER B N 1
ATOM 4440 C CA A SER B 1 134 ? 6.46400 -22.03700 1.71300 0.430 14.65176 599 SER B CA 1
ATOM 4441 C CA B SER B 1 134 ? 6.51200 -21.99400 1.72500 0.570 12.44097 599 SER B CA 1
ATOM 4442 C C A SER B 1 134 ? 6.03500 -21.25100 2.93800 0.430 15.25972 599 SER B C 1
ATOM 4443 C C B SER B 1 134 ? 5.93400 -21.26900 2.92900 0.570 13.58058 599 SER B C 1
ATOM 4444 O O A SER B 1 134 ? 5.82000 -20.03700 2.86700 0.430 17.55474 599 SER B O 1
ATOM 4445 O O B SER B 1 134 ? 5.46500 -20.12800 2.83200 0.570 11.86195 599 SER B O 1
ATOM 4460 N N . PHE B 1 135 ? 5.97900 -21.94400 4.07200 1.000 11.34083 600 PHE B N 1
ATOM 4461 C CA . PHE B 1 135 ? 5.50900 -21.39300 5.34400 1.000 12.31200 600 PHE B CA 1
ATOM 4462 C C . PHE B 1 135 ? 6.68900 -21.32200 6.31000 1.000 11.95143 600 PHE B C 1
ATOM 4463 O O . PHE B 1 135 ? 7.22200 -22.36800 6.71700 1.000 13.46214 600 PHE B O 1
ATOM 4480 N N . ASP B 1 136 ? 7.10900 -20.10400 6.65700 1.000 11.65929 601 ASP B N 1
ATOM 4481 C CA . ASP B 1 136 ? 8.35500 -19.93100 7.41300 1.000 12.63046 601 ASP B CA 1
ATOM 4482 C C . ASP B 1 136 ? 8.37000 -20.78300 8.67300 1.000 12.49887 601 ASP B C 1
ATOM 4483 O O . ASP B 1 136 ? 9.38300 -21.41300 9.00200 1.000 14.51490 601 ASP B O 1
ATOM 4492 N N . ASP B 1 137 ? 7.26600 -20.78100 9.41700 1.000 11.88300 602 ASP B N 1
ATOM 4493 C CA . ASP B 1 137 ? 7.18600 -21.47900 10.69400 1.000 13.17263 602 ASP B CA 1
ATOM 4494 C C . ASP B 1 137 ? 6.33100 -22.73200 10.62600 1.000 13.95694 602 ASP B C 1
ATOM 4495 O O . ASP B 1 137 ? 6.04600 -23.34900 11.66600 1.000 16.48882 602 ASP B O 1
ATOM 4504 N N . GLY B 1 138 ? 5.95400 -23.14500 9.42800 1.000 12.78574 603 GLY B N 1
ATOM 4505 C CA . GLY B 1 138 ? 5.03300 -24.25200 9.25800 1.000 13.62795 603 GLY B CA 1
ATOM 4506 C C . GLY B 1 138 ? 3.60900 -23.85600 9.59900 1.000 13.69375 603 GLY B C 1
ATOM 4507 O O . GLY B 1 138 ? 3.36400 -22.75800 10.11400 1.000 14.44384 603 GLY B O 1
ATOM 4511 N N . VAL B 1 139 ? 2.65900 -24.72100 9.25400 1.000 13.07262 604 VAL B N 1
ATOM 4512 C CA . VAL B 1 139 ? 1.27000 -24.57600 9.66900 1.000 12.06987 604 VAL B CA 1
ATOM 4513 C C . VAL B 1 139 ? 0.91300 -25.76400 10.54500 1.000 12.23568 604 VAL B C 1
ATOM 4514 O O . VAL B 1 139 ? 1.05600 -26.91400 10.11700 1.000 13.30949 604 VAL B O 1
ATOM 4527 N N . ASP B 1 140 ? 0.46800 -25.49200 11.77200 1.000 12.38306 605 ASP B N 1
ATOM 4528 C CA . ASP B 1 140 ? 0.12700 -26.55000 12.72900 1.000 13.66216 605 ASP B CA 1
ATOM 4529 C C . ASP B 1 140 ? -1.30900 -26.98300 12.44800 1.000 13.31475 605 ASP B C 1
ATOM 4530 O O . ASP B 1 140 ? -2.25600 -26.60100 13.13900 1.000 15.60713 605 ASP B O 1
ATOM 4539 N N . LEU B 1 141 ? -1.46700 -27.79100 11.40100 1.000 12.49624 606 LEU B N 1
ATOM 4540 C CA . LEU B 1 141 ? -2.77600 -28.31700 11.05700 1.000 13.12789 606 LEU B CA 1
ATOM 4541 C C . LEU B 1 141 ? -3.31900 -29.14100 12.22400 1.000 14.54385 606 LEU B C 1
ATOM 4542 O O . LEU B 1 141 ? -2.56500 -29.89800 12.87000 1.000 16.11772 606 LEU B O 1
ATOM 4558 N N . PRO B 1 142 ? -4.62900 -29.04500 12.51900 1.000 14.17802 607 PRO B N 1
ATOM 4559 C CA . PRO B 1 142 ? -5.13000 -29.60400 13.78300 1.000 18.32588 607 PRO B CA 1
ATOM 4560 C C . PRO B 1 142 ? -5.28700 -31.11400 13.86000 1.000 34.39360 607 PRO B C 1
ATOM 4561 O O . PRO B 1 142 ? -5.48000 -31.67000 14.95100 1.000 33.47507 607 PRO B O 1
#

GO terms:
  GO:0075341 host cell PML body (C, IDA)
  GO:0075342 symbiont-mediated disruption of host cell PML body (P, IDA)
  GO:0140767 enzyme-substrate adaptor activity (F, IDA)
  GO:0003677 DNA binding (F, IDA)
  GO:0042025 host cell nucleus (C, EXP)
  GO:0005515 protein binding (F, IPI)